Protein AF-A0A316DHC0-F1 (afdb_monomer_lite)

Secondary structure (DSSP, 8-state):
-THHHHHHHHHHHHHHHHHHHHHHHHHHHHTPBP---------EEE-SSEEEETTTEEEEGGGEEEEEEE----TTPBPP---TTS---SB--S--EEEEEEESS-EEEEEE---SHHHHHHHHHHHHHHHHTTTTTTS-HHHHHHHS-GGGTTSHHHHHHHHHHHHTTSS-HHHHHHHT--SSHHHHHHHHHHH--

Structure (mmCIF, N/CA/C/O backbone):
data_AF-A0A316DHC0-F1
#
_entry.id   AF-A0A316DHC0-F1
#
loop_
_atom_site.group_PDB
_atom_site.id
_atom_site.type_symbol
_atom_site.label_atom_id
_atom_site.label_alt_id
_atom_site.label_comp_id
_atom_site.label_asym_id
_atom_site.label_entity_id
_atom_site.label_seq_id
_atom_site.pdbx_PDB_ins_code
_atom_site.Cartn_x
_atom_site.Cartn_y
_atom_site.Cartn_z
_atom_site.occupancy
_atom_site.B_iso_or_equiv
_atom_site.auth_seq_id
_atom_site.auth_comp_id
_atom_site.auth_asym_id
_atom_site.auth_atom_id
_atom_site.pdbx_PDB_model_num
ATOM 1 N N . MET A 1 1 ? 63.069 -6.146 -37.512 1.00 50.84 1 MET A N 1
ATOM 2 C CA . MET A 1 1 ? 61.794 -6.893 -37.599 1.00 50.84 1 MET A CA 1
ATOM 3 C C . MET A 1 1 ? 60.655 -5.880 -37.525 1.00 50.84 1 MET A C 1
ATOM 5 O O . MET A 1 1 ? 60.364 -5.422 -36.430 1.00 50.84 1 MET A O 1
ATOM 9 N N . PRO A 1 2 ? 60.038 -5.508 -38.658 1.00 57.31 2 PRO A N 1
ATOM 10 C CA . PRO A 1 2 ? 59.000 -4.464 -38.748 1.00 57.31 2 PRO A CA 1
ATOM 11 C C . PRO A 1 2 ? 57.638 -4.864 -38.142 1.00 57.31 2 PRO A C 1
ATOM 13 O O . PRO A 1 2 ? 56.670 -4.111 -38.210 1.00 57.31 2 PRO A O 1
ATOM 16 N N . LEU A 1 3 ? 57.546 -6.065 -37.558 1.00 55.09 3 LEU A N 1
ATOM 17 C CA . LEU A 1 3 ? 56.332 -6.572 -36.920 1.00 55.09 3 LEU A CA 1
ATOM 18 C C . LEU A 1 3 ? 55.997 -5.817 -35.624 1.00 55.09 3 LEU A C 1
ATOM 20 O O . LEU A 1 3 ? 54.826 -5.595 -35.355 1.00 55.09 3 LEU A O 1
ATOM 24 N N . PHE A 1 4 ? 56.996 -5.374 -34.854 1.00 55.91 4 PHE A N 1
ATOM 25 C CA . PHE A 1 4 ? 56.771 -4.707 -33.564 1.00 55.91 4 PHE A CA 1
ATOM 26 C C . PHE A 1 4 ? 56.399 -3.223 -33.678 1.00 55.91 4 PHE A C 1
ATOM 28 O O . PHE A 1 4 ? 55.656 -2.735 -32.838 1.00 55.91 4 PHE A O 1
ATOM 35 N N . GLU A 1 5 ? 56.816 -2.533 -34.745 1.00 58.66 5 GLU A N 1
ATOM 36 C CA . GLU A 1 5 ? 56.456 -1.122 -34.986 1.00 58.66 5 GLU A CA 1
ATOM 37 C C . GLU A 1 5 ? 54.981 -0.942 -35.391 1.00 58.66 5 GLU A C 1
ATOM 39 O O . GLU A 1 5 ? 54.416 0.129 -35.205 1.00 58.66 5 GLU A O 1
ATOM 44 N N . ASN A 1 6 ? 54.331 -1.995 -35.902 1.00 61.53 6 ASN A N 1
ATOM 45 C CA . ASN A 1 6 ? 52.925 -1.955 -36.323 1.00 61.53 6 ASN A CA 1
ATOM 46 C C . ASN A 1 6 ? 51.963 -2.638 -35.339 1.00 61.53 6 ASN A C 1
ATOM 48 O O . ASN A 1 6 ? 50.750 -2.503 -35.490 1.00 61.53 6 ASN A O 1
ATOM 52 N N . ILE A 1 7 ? 52.463 -3.364 -34.331 1.00 67.75 7 ILE A N 1
ATOM 53 C CA . ILE A 1 7 ? 51.614 -4.044 -33.338 1.00 67.75 7 ILE A CA 1
ATOM 54 C C . ILE A 1 7 ? 50.819 -3.037 -32.507 1.00 67.75 7 ILE A C 1
ATOM 56 O O . ILE A 1 7 ? 49.641 -3.277 -32.251 1.00 67.75 7 ILE A O 1
ATOM 60 N N . GLU A 1 8 ? 51.409 -1.902 -32.130 1.00 66.50 8 GLU A N 1
ATOM 61 C CA . GLU A 1 8 ? 50.690 -0.836 -31.420 1.00 66.50 8 GLU A CA 1
ATOM 62 C C . GLU A 1 8 ? 49.523 -0.304 -32.253 1.00 66.50 8 GLU A C 1
ATOM 64 O O . GLU A 1 8 ? 48.403 -0.231 -31.766 1.00 66.50 8 GLU A O 1
ATOM 69 N N . VAL A 1 9 ? 49.742 -0.040 -33.542 1.00 67.44 9 VAL A N 1
ATOM 70 C CA . VAL A 1 9 ? 48.691 0.418 -34.462 1.00 67.44 9 VAL A CA 1
ATOM 71 C C . VAL A 1 9 ? 47.592 -0.642 -34.609 1.00 67.44 9 VAL A C 1
ATOM 73 O O . VAL A 1 9 ? 46.409 -0.333 -34.485 1.00 67.44 9 VAL A O 1
ATOM 76 N N . ILE A 1 10 ? 47.970 -1.910 -34.799 1.00 74.56 10 ILE A N 1
ATOM 77 C CA . ILE A 1 10 ? 47.034 -3.036 -34.961 1.00 74.56 10 ILE A CA 1
ATOM 78 C C . ILE A 1 10 ? 46.238 -3.317 -33.678 1.00 74.56 10 ILE A C 1
ATOM 80 O O . ILE A 1 10 ? 45.097 -3.758 -33.771 1.00 74.56 10 ILE A O 1
ATOM 84 N N . THR A 1 11 ? 46.798 -3.069 -32.492 1.00 78.94 11 THR A N 1
ATOM 85 C CA . THR A 1 11 ? 46.131 -3.312 -31.197 1.00 78.94 11 THR A CA 1
ATOM 86 C C . THR A 1 11 ? 45.340 -2.106 -30.695 1.00 78.94 11 THR A C 1
ATOM 88 O O . THR A 1 11 ? 44.320 -2.275 -30.029 1.00 78.94 11 THR A O 1
ATOM 91 N N . TYR A 1 12 ? 45.741 -0.893 -31.071 1.00 84.19 12 TYR A N 1
ATOM 92 C CA . TYR A 1 12 ? 45.072 0.345 -30.686 1.00 84.19 12 TYR A CA 1
ATOM 93 C C . TYR A 1 12 ? 43.673 0.468 -31.302 1.00 84.19 12 TYR A C 1
ATOM 95 O O . TYR A 1 12 ? 42.722 0.809 -30.602 1.00 84.19 12 TYR A O 1
ATOM 103 N N . TYR A 1 13 ? 43.503 0.116 -32.581 1.00 84.56 13 TYR A N 1
ATOM 104 C CA . TYR A 1 13 ? 42.190 0.142 -33.237 1.00 84.56 13 TYR A CA 1
ATOM 105 C C . TYR A 1 13 ? 41.135 -0.777 -32.593 1.00 84.56 13 TYR A C 1
ATOM 107 O O . TYR A 1 13 ? 40.061 -0.274 -32.257 1.00 84.56 13 TYR A O 1
ATOM 115 N N . PRO A 1 14 ? 41.377 -2.087 -32.375 1.00 87.19 14 PRO A N 1
ATOM 116 C CA . PRO A 1 14 ? 40.412 -2.948 -31.697 1.00 87.19 14 PRO A CA 1
ATOM 117 C C . PRO A 1 14 ? 40.213 -2.542 -30.234 1.00 87.19 14 PRO A C 1
ATOM 119 O O . PRO A 1 14 ? 39.106 -2.693 -29.723 1.00 87.19 14 PRO A O 1
ATOM 122 N N . PHE A 1 15 ? 41.231 -1.976 -29.573 1.00 89.38 15 PHE A N 1
ATOM 123 C CA . PHE A 1 15 ? 41.084 -1.430 -28.225 1.00 89.38 15 PHE A CA 1
ATOM 124 C C . PHE A 1 15 ? 40.129 -0.229 -28.192 1.00 89.38 15 PHE A C 1
ATOM 126 O O . PHE A 1 15 ? 39.197 -0.224 -27.390 1.00 89.38 15 PHE A O 1
ATOM 133 N N . ILE A 1 16 ? 40.295 0.753 -29.087 1.00 89.50 16 ILE A N 1
ATOM 134 C CA . ILE A 1 16 ? 39.365 1.887 -29.203 1.00 89.50 16 ILE A CA 1
ATOM 135 C C . ILE A 1 16 ? 37.960 1.392 -29.534 1.00 89.50 16 ILE A C 1
ATOM 137 O O . ILE A 1 16 ? 36.995 1.834 -28.916 1.00 89.50 16 ILE A O 1
ATOM 141 N N . LEU A 1 17 ? 37.834 0.468 -30.488 1.00 90.25 17 LEU A N 1
ATOM 142 C CA . LEU A 1 17 ? 36.540 -0.081 -30.882 1.00 90.25 17 LEU A CA 1
ATOM 143 C C . LEU A 1 17 ? 35.851 -0.762 -29.688 1.00 90.25 17 LEU A C 1
ATOM 145 O O . LEU A 1 17 ? 34.682 -0.499 -29.411 1.00 90.25 17 LEU A O 1
ATOM 149 N N . GLY A 1 18 ? 36.594 -1.580 -28.937 1.00 89.94 18 GLY A N 1
ATOM 150 C CA . GLY A 1 18 ? 36.122 -2.219 -27.711 1.00 89.94 18 GLY A CA 1
ATOM 151 C C . GLY A 1 18 ? 35.733 -1.209 -26.632 1.00 89.94 18 GLY A C 1
ATOM 152 O O . GLY A 1 18 ? 34.700 -1.372 -25.990 1.00 89.94 18 GLY A O 1
ATOM 153 N N . PHE A 1 19 ? 36.498 -0.127 -26.477 1.00 90.19 19 PHE A N 1
ATOM 154 C CA . PHE A 1 19 ? 36.185 0.953 -25.543 1.00 90.19 19 PHE A CA 1
ATOM 155 C C . PHE A 1 19 ? 34.901 1.702 -25.928 1.00 90.19 19 PHE A C 1
ATOM 157 O O . PHE A 1 19 ? 34.077 1.990 -25.063 1.00 90.19 19 PHE A O 1
ATOM 164 N N . ILE A 1 20 ? 34.673 1.956 -27.220 1.00 91.44 20 ILE A N 1
ATOM 165 C CA . ILE A 1 20 ? 33.423 2.554 -27.712 1.00 91.44 20 ILE A CA 1
ATOM 166 C C . ILE A 1 20 ? 32.235 1.634 -27.403 1.00 91.44 20 ILE A C 1
ATOM 168 O O . ILE A 1 20 ? 31.226 2.100 -26.869 1.00 91.44 20 ILE A O 1
ATOM 172 N N . PHE A 1 21 ? 32.340 0.331 -27.682 1.00 89.88 21 PHE A N 1
ATOM 173 C CA . PHE A 1 21 ? 31.282 -0.631 -27.346 1.00 89.88 21 PHE A CA 1
ATOM 174 C C . PHE A 1 21 ? 31.037 -0.730 -25.837 1.00 89.88 21 PHE A C 1
ATOM 176 O O . PHE A 1 21 ? 29.891 -0.778 -25.395 1.00 89.88 21 PHE A O 1
ATOM 183 N N . TYR A 1 22 ? 32.100 -0.682 -25.038 1.00 86.38 22 TYR A N 1
ATOM 184 C CA . TYR A 1 22 ? 32.002 -0.636 -23.586 1.00 86.38 22 TYR A CA 1
ATOM 185 C C . TYR A 1 22 ? 31.236 0.614 -23.127 1.00 86.38 22 TYR A C 1
ATOM 187 O O . TYR A 1 22 ? 30.200 0.494 -22.480 1.00 86.38 22 TYR A O 1
ATOM 195 N N . CYS A 1 23 ? 31.659 1.818 -23.525 1.00 86.56 23 CYS A N 1
ATOM 196 C CA . CYS A 1 23 ? 30.983 3.062 -23.145 1.00 86.56 23 CYS A CA 1
ATOM 197 C C . CYS A 1 23 ? 29.527 3.124 -23.626 1.00 86.56 23 CYS A C 1
ATOM 199 O O . CYS A 1 23 ? 28.648 3.531 -22.868 1.00 86.56 23 CYS A O 1
ATOM 201 N N . THR A 1 24 ? 29.249 2.699 -24.861 1.00 87.00 24 THR A N 1
ATOM 202 C CA . THR A 1 24 ? 27.877 2.673 -25.399 1.00 87.00 24 THR A CA 1
ATOM 203 C C . THR A 1 24 ? 26.984 1.693 -24.646 1.00 87.00 24 THR A C 1
ATOM 205 O O . THR A 1 24 ? 25.830 2.027 -24.392 1.00 87.00 24 THR A O 1
ATOM 208 N N . SER A 1 25 ? 27.510 0.549 -24.195 1.00 84.00 25 SER A N 1
ATOM 209 C CA . SER A 1 25 ? 26.779 -0.378 -23.323 1.00 84.00 25 SER A CA 1
ATOM 210 C C . SER A 1 25 ? 26.385 0.269 -21.993 1.00 84.00 25 SER A C 1
ATOM 212 O O . SER A 1 25 ? 25.256 0.087 -21.545 1.00 84.00 25 SER A O 1
ATOM 214 N N . PHE A 1 26 ? 27.276 1.048 -21.368 1.00 80.44 26 PHE A N 1
ATOM 215 C CA . PHE A 1 26 ? 26.960 1.766 -20.124 1.00 80.44 26 PHE A CA 1
ATOM 216 C C . PHE A 1 26 ? 25.888 2.838 -20.329 1.00 80.44 26 PHE A C 1
ATOM 218 O O . PHE A 1 26 ? 24.975 2.958 -19.515 1.00 80.44 26 PHE A O 1
ATOM 225 N N . VAL A 1 27 ? 25.980 3.603 -21.422 1.00 83.25 27 VAL A N 1
ATOM 226 C CA . VAL A 1 27 ? 24.970 4.614 -21.764 1.00 83.25 27 VAL A CA 1
ATOM 227 C C . VAL A 1 27 ? 23.624 3.950 -22.043 1.00 83.25 27 VAL A C 1
ATOM 229 O O . VAL A 1 27 ? 22.612 4.404 -21.522 1.00 83.25 27 VAL A O 1
ATOM 232 N N . TYR A 1 28 ? 23.606 2.860 -22.812 1.00 83.44 28 TYR A N 1
ATOM 233 C CA . TYR A 1 28 ? 22.385 2.112 -23.103 1.00 83.44 28 TYR A CA 1
ATOM 234 C C . TYR A 1 28 ? 21.734 1.583 -21.824 1.00 83.44 28 TYR A C 1
ATOM 236 O O . TYR A 1 28 ? 20.555 1.830 -21.597 1.00 83.44 28 TYR A O 1
ATOM 244 N N . GLN A 1 29 ? 22.514 0.934 -20.954 1.00 79.19 29 GLN A N 1
ATOM 245 C CA . GLN A 1 29 ? 22.015 0.393 -19.692 1.00 79.19 29 GLN A CA 1
ATOM 246 C C . GLN A 1 29 ? 21.450 1.486 -18.775 1.00 79.19 29 GLN A C 1
ATOM 248 O O . GLN A 1 29 ? 20.467 1.248 -18.085 1.00 79.19 29 GLN A O 1
ATOM 253 N N . TYR A 1 30 ? 22.030 2.692 -18.780 1.00 77.31 30 TYR A N 1
ATOM 254 C CA . TYR A 1 30 ? 21.519 3.812 -17.987 1.00 77.31 30 TYR A CA 1
ATOM 255 C C . TYR A 1 30 ? 20.082 4.202 -18.362 1.00 77.31 30 TYR A C 1
ATOM 257 O O . TYR A 1 30 ? 19.326 4.601 -17.482 1.00 77.31 30 TYR A O 1
ATOM 265 N N . PHE A 1 31 ? 19.704 4.060 -19.635 1.00 80.12 31 PHE A N 1
ATOM 266 C CA . PHE A 1 31 ? 18.353 4.331 -20.132 1.00 80.12 31 PHE A CA 1
ATOM 267 C C . PHE A 1 31 ? 17.472 3.076 -20.225 1.00 80.12 31 PHE A C 1
ATOM 269 O O . PHE A 1 31 ? 16.350 3.171 -20.721 1.00 80.12 31 PHE A O 1
ATOM 276 N N . ASP A 1 32 ? 17.956 1.912 -19.783 1.00 81.88 32 ASP A N 1
ATOM 277 C CA . ASP A 1 32 ? 17.237 0.650 -19.934 1.00 81.88 32 ASP A CA 1
ATOM 278 C C . ASP A 1 32 ? 16.175 0.499 -18.839 1.00 81.88 32 ASP A C 1
ATOM 280 O O . ASP A 1 32 ? 16.449 0.572 -17.634 1.00 81.88 32 ASP A O 1
ATOM 284 N N . TYR A 1 33 ? 14.942 0.287 -19.287 1.00 83.31 33 TYR A N 1
ATOM 285 C CA . TYR A 1 33 ? 13.800 0.003 -18.431 1.00 83.31 33 TYR A CA 1
ATOM 286 C C . TYR A 1 33 ? 13.598 -1.502 -18.328 1.00 83.31 33 TYR A C 1
ATOM 288 O O . TYR A 1 33 ? 13.949 -2.274 -19.222 1.00 83.31 33 TYR A O 1
ATOM 296 N N . GLU A 1 34 ? 13.002 -1.925 -17.223 1.00 80.31 34 GLU A N 1
ATOM 297 C CA . GLU A 1 34 ? 12.567 -3.298 -17.039 1.00 80.31 34 GLU A CA 1
ATOM 298 C C . GLU A 1 34 ? 11.705 -3.771 -18.222 1.00 80.31 34 GLU A C 1
ATOM 300 O O . GLU A 1 34 ? 10.751 -3.111 -18.637 1.00 80.31 34 GLU A O 1
ATOM 305 N N . ARG A 1 35 ? 12.047 -4.933 -18.782 1.00 79.00 35 ARG A N 1
ATOM 306 C CA . ARG A 1 35 ? 11.342 -5.501 -19.932 1.00 79.00 35 ARG A CA 1
ATOM 307 C C . ARG A 1 35 ? 10.201 -6.387 -19.452 1.00 79.00 35 ARG A C 1
ATOM 309 O O . ARG A 1 35 ? 10.392 -7.581 -19.238 1.00 79.00 35 ARG A O 1
ATOM 316 N N . LEU A 1 36 ? 9.024 -5.792 -19.300 1.00 79.00 36 LEU A N 1
ATOM 317 C CA . LEU A 1 36 ? 7.772 -6.505 -19.056 1.00 79.00 36 LEU A CA 1
ATOM 318 C C . LEU A 1 36 ? 6.826 -6.278 -20.233 1.00 79.00 36 LEU A C 1
ATOM 320 O O . LEU A 1 36 ? 6.456 -5.139 -20.525 1.00 79.00 36 LEU A O 1
ATOM 324 N N . GLU A 1 37 ? 6.417 -7.355 -20.897 1.00 77.94 37 GLU A N 1
ATOM 325 C CA . GLU A 1 37 ? 5.316 -7.295 -21.857 1.00 77.94 37 GLU A CA 1
ATOM 326 C C . GLU A 1 37 ? 4.013 -7.070 -21.091 1.00 77.94 37 GLU A C 1
ATOM 328 O O . GLU A 1 37 ? 3.652 -7.846 -20.205 1.00 77.94 37 GLU A O 1
ATOM 333 N N . HIS A 1 38 ? 3.330 -5.973 -21.397 1.00 77.00 38 HIS A N 1
ATOM 334 C CA . HIS A 1 38 ? 2.091 -5.600 -20.737 1.00 77.00 38 HIS A CA 1
ATOM 335 C C . HIS A 1 38 ? 1.182 -4.841 -21.697 1.00 77.00 38 HIS A C 1
ATOM 337 O O . HIS A 1 38 ? 1.638 -4.156 -22.612 1.00 77.00 38 HIS A O 1
ATOM 343 N N . GLU A 1 39 ? -0.116 -4.942 -21.444 1.00 81.81 39 GLU A N 1
ATOM 344 C CA . GLU A 1 39 ? -1.149 -4.199 -22.149 1.00 81.81 39 GLU A CA 1
ATOM 345 C C . GLU A 1 39 ? -2.032 -3.493 -21.120 1.00 81.81 39 GLU A C 1
ATOM 347 O O . GLU A 1 39 ? -2.351 -4.040 -20.059 1.00 81.81 39 GLU A O 1
ATOM 352 N N . LYS A 1 40 ? -2.427 -2.254 -21.418 1.00 83.00 40 LYS A N 1
ATOM 353 C CA . LYS A 1 40 ? -3.356 -1.506 -20.572 1.00 83.00 40 LYS A CA 1
ATOM 354 C C . LYS A 1 40 ? -4.783 -1.958 -20.875 1.00 83.00 40 LYS A C 1
ATOM 356 O O . LYS A 1 40 ? -5.408 -1.461 -21.804 1.00 83.00 40 LYS A O 1
ATOM 361 N N . ILE A 1 41 ? -5.290 -2.876 -20.058 1.00 83.25 41 ILE A N 1
ATOM 362 C CA . ILE A 1 41 ? -6.600 -3.519 -20.262 1.00 83.25 41 ILE A CA 1
ATOM 363 C C . ILE A 1 41 ? -7.725 -2.812 -19.473 1.00 83.25 41 ILE A C 1
ATOM 365 O O . ILE A 1 41 ? -8.893 -3.166 -19.603 1.00 83.25 41 ILE A O 1
ATOM 369 N N . GLY A 1 42 ? -7.420 -1.783 -18.670 1.00 84.00 42 GLY A N 1
ATOM 370 C CA . GLY A 1 42 ? -8.437 -1.193 -17.801 1.00 84.00 42 GLY A CA 1
ATOM 371 C C . GLY A 1 42 ? -8.056 0.071 -17.041 1.00 84.00 42 GLY A C 1
ATOM 372 O O . GLY A 1 42 ? -7.017 0.697 -17.274 1.00 84.00 42 GLY A O 1
ATOM 373 N N . HIS A 1 43 ? -8.939 0.426 -16.108 1.00 86.75 43 HIS A N 1
ATOM 374 C CA . HIS A 1 43 ? -8.807 1.564 -15.205 1.00 86.75 43 HIS A CA 1
ATOM 375 C C . HIS A 1 43 ? -9.264 1.179 -13.799 1.00 86.75 43 HIS A C 1
ATOM 377 O O . HIS A 1 43 ? -10.232 0.438 -13.637 1.00 86.75 43 HIS A O 1
ATOM 383 N N . LEU A 1 44 ? -8.564 1.697 -12.796 1.00 89.31 44 LEU A N 1
ATOM 384 C CA . LEU A 1 44 ? -8.889 1.520 -11.391 1.00 89.31 44 LEU A CA 1
ATOM 385 C C . LEU A 1 44 ? -8.992 2.900 -10.748 1.00 89.31 44 LEU A C 1
ATOM 387 O O . LEU A 1 44 ? -8.023 3.659 -10.773 1.00 89.31 44 LEU A O 1
ATOM 391 N N . GLU A 1 45 ? -10.134 3.187 -10.136 1.00 90.94 45 GLU A N 1
ATOM 392 C CA . GLU A 1 45 ? -10.375 4.435 -9.417 1.00 90.94 45 GLU A CA 1
ATOM 393 C C . GLU A 1 45 ? -10.863 4.136 -7.999 1.00 90.94 45 GLU A C 1
ATOM 395 O O . GLU A 1 45 ? -11.756 3.311 -7.802 1.00 90.94 45 GLU A O 1
ATOM 400 N N . LEU A 1 46 ? -10.290 4.820 -7.007 1.00 91.25 46 LEU A N 1
ATOM 401 C CA . LEU A 1 46 ? -10.824 4.851 -5.648 1.00 91.25 46 LEU A CA 1
ATOM 402 C C . LEU A 1 46 ? -11.444 6.225 -5.414 1.00 91.25 46 LEU A C 1
ATOM 404 O O . LEU A 1 46 ? -10.727 7.225 -5.398 1.00 91.25 46 LEU A O 1
ATOM 408 N N . ASN A 1 47 ? -12.756 6.266 -5.210 1.00 89.00 47 ASN A N 1
ATOM 409 C CA . ASN A 1 47 ? -13.485 7.499 -4.932 1.00 89.00 47 ASN A CA 1
ATOM 410 C C . ASN A 1 47 ? -14.267 7.388 -3.614 1.00 89.00 47 ASN A C 1
ATOM 412 O O . ASN A 1 47 ? -14.105 6.427 -2.862 1.00 89.00 47 ASN A O 1
ATOM 416 N N . ASP A 1 48 ? -15.104 8.376 -3.304 1.00 86.50 48 ASP A N 1
ATOM 417 C CA . ASP A 1 48 ? -15.862 8.403 -2.048 1.00 86.50 48 ASP A CA 1
ATOM 418 C C . ASP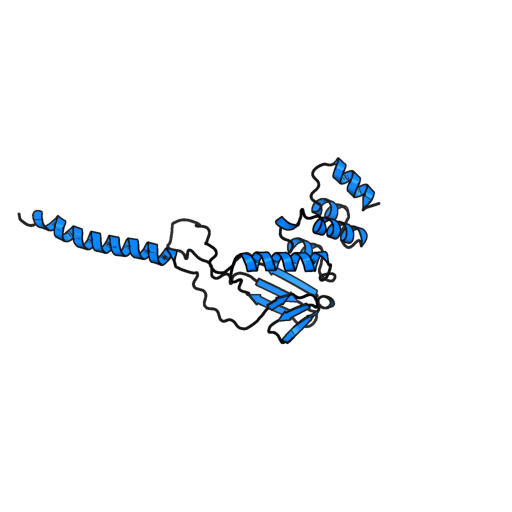 A 1 48 ? -16.997 7.363 -1.984 1.00 86.50 48 ASP A C 1
ATOM 420 O O . ASP A 1 48 ? -17.445 6.998 -0.889 1.00 86.50 48 ASP A O 1
ATOM 424 N N . GLU A 1 49 ? -17.473 6.877 -3.132 1.00 87.06 49 GLU A N 1
ATOM 425 C CA . GLU A 1 49 ? -18.607 5.952 -3.244 1.00 87.06 49 GLU A CA 1
ATOM 426 C C . GLU A 1 49 ? -18.171 4.483 -3.244 1.00 87.06 49 GLU A C 1
ATOM 428 O O . GLU A 1 49 ? -18.852 3.626 -2.670 1.00 87.06 49 GLU A O 1
ATOM 433 N N . GLY A 1 50 ? -17.026 4.180 -3.849 1.00 90.00 50 GLY A N 1
ATOM 434 C CA . GLY A 1 50 ? -16.533 2.821 -3.990 1.00 90.00 50 GLY A CA 1
ATOM 435 C C . GLY A 1 50 ? -15.224 2.725 -4.760 1.00 90.00 50 GLY A C 1
ATOM 436 O O . GLY A 1 50 ? -14.494 3.699 -4.945 1.00 90.00 50 GLY A O 1
ATOM 437 N N . ILE A 1 51 ? -14.943 1.506 -5.208 1.00 92.00 51 ILE A N 1
ATOM 438 C CA . ILE A 1 51 ? -13.832 1.202 -6.103 1.00 92.00 51 ILE A CA 1
ATOM 439 C C . ILE A 1 51 ? -14.417 0.910 -7.480 1.00 92.00 51 ILE A C 1
ATOM 441 O O . ILE A 1 51 ? -15.226 -0.010 -7.613 1.00 92.00 51 ILE A O 1
ATOM 445 N N . ILE A 1 52 ? -14.024 1.697 -8.479 1.00 90.88 52 ILE A N 1
ATOM 446 C CA . ILE A 1 52 ? -14.447 1.523 -9.869 1.00 90.88 52 ILE A CA 1
ATOM 447 C C . ILE A 1 52 ? -13.378 0.720 -10.601 1.00 90.88 52 ILE A C 1
ATOM 449 O O . ILE A 1 52 ? -12.206 1.103 -10.623 1.00 90.88 52 ILE A O 1
ATOM 453 N N . VAL A 1 53 ? -13.798 -0.379 -11.219 1.00 88.75 53 VAL A N 1
ATOM 454 C CA . VAL A 1 53 ? -12.967 -1.221 -12.079 1.00 88.75 53 VAL A CA 1
ATOM 455 C C . VAL A 1 53 ? -13.489 -1.117 -13.513 1.00 88.75 53 VAL A C 1
ATOM 457 O O . VAL A 1 53 ? -14.681 -1.261 -13.770 1.00 88.75 53 VAL A O 1
ATOM 460 N N . ASN A 1 54 ? -12.591 -0.832 -14.457 1.00 85.44 54 ASN A N 1
ATOM 461 C CA . ASN A 1 54 ? -12.868 -0.730 -15.895 1.00 85.44 54 ASN A CA 1
ATOM 462 C C . ASN A 1 54 ? -13.970 0.273 -16.281 1.00 85.44 54 ASN A C 1
ATOM 464 O O . ASN A 1 54 ? -14.625 0.092 -17.297 1.00 85.44 54 ASN A O 1
ATOM 468 N N . HIS A 1 55 ? -14.165 1.335 -15.491 1.00 81.38 55 HIS A N 1
ATOM 469 C CA . HIS A 1 55 ? -15.210 2.358 -15.689 1.00 81.38 55 HIS A CA 1
ATOM 470 C C . HIS A 1 55 ? -16.668 1.853 -15.646 1.00 81.38 55 HIS A C 1
ATOM 472 O O . HIS A 1 55 ? -17.581 2.651 -15.848 1.00 81.38 55 HIS A O 1
ATOM 478 N N . GLU A 1 56 ? -16.900 0.572 -15.355 1.00 81.50 56 GLU A N 1
ATOM 479 C CA . GLU A 1 56 ? -18.231 -0.050 -15.396 1.00 81.50 56 GLU A CA 1
ATOM 480 C C . GLU A 1 56 ? -18.609 -0.676 -14.048 1.00 81.50 56 GLU A C 1
ATOM 482 O O . GLU A 1 56 ? -19.714 -0.463 -13.545 1.00 81.50 56 GLU A O 1
ATOM 487 N N . ASP A 1 57 ? -17.676 -1.396 -13.421 1.00 84.88 57 ASP A N 1
ATOM 488 C CA . ASP A 1 57 ? -17.938 -2.144 -12.197 1.00 84.88 57 ASP A CA 1
ATOM 489 C C . ASP A 1 57 ? -17.623 -1.297 -10.958 1.00 84.88 57 ASP A C 1
ATOM 491 O O . ASP A 1 57 ? -16.470 -1.178 -10.538 1.00 84.88 57 ASP A O 1
ATOM 495 N N . THR A 1 58 ? -18.658 -0.726 -10.337 1.00 89.62 58 THR A N 1
ATOM 496 C CA . THR A 1 58 ? -18.526 0.008 -9.068 1.00 89.62 58 THR A CA 1
ATOM 497 C C . THR A 1 58 ? -18.816 -0.899 -7.878 1.00 89.62 58 THR A C 1
ATOM 499 O O . THR A 1 58 ? -19.965 -1.253 -7.599 1.00 89.62 58 THR A O 1
ATOM 502 N N . ILE A 1 59 ? -17.776 -1.218 -7.111 1.00 89.81 59 ILE A N 1
ATOM 503 C CA . ILE A 1 59 ? -17.893 -1.963 -5.857 1.00 89.81 59 ILE A CA 1
ATOM 504 C C . ILE A 1 59 ? -18.015 -0.966 -4.712 1.00 89.81 59 ILE A C 1
ATOM 506 O O . ILE A 1 59 ? -17.050 -0.289 -4.350 1.00 89.81 59 ILE A O 1
ATOM 510 N N . LYS A 1 60 ? -19.200 -0.894 -4.107 1.00 92.25 60 LYS A N 1
ATOM 511 C CA . LYS A 1 60 ? -19.420 -0.058 -2.922 1.00 92.25 60 LYS A CA 1
ATOM 512 C C . LYS A 1 60 ? -18.607 -0.574 -1.741 1.00 92.25 60 LYS A C 1
ATOM 514 O O . LYS A 1 60 ? -18.509 -1.785 -1.531 1.00 92.25 60 LYS A O 1
ATOM 519 N N . TYR A 1 61 ? -18.090 0.331 -0.915 1.00 92.31 61 TYR A N 1
ATOM 520 C CA . TYR A 1 61 ? -17.285 -0.055 0.246 1.00 92.31 61 TYR A CA 1
ATOM 521 C C . TYR A 1 61 ? -18.047 -0.944 1.240 1.00 92.31 61 TYR A C 1
ATOM 523 O O . TYR A 1 61 ? -17.461 -1.827 1.863 1.00 92.31 61 TYR A O 1
ATOM 531 N N . GLU A 1 62 ? -19.370 -0.785 1.347 1.00 90.25 62 GLU A N 1
ATOM 532 C CA . GLU A 1 62 ? -20.218 -1.628 2.195 1.00 90.25 62 GLU A CA 1
ATOM 533 C C . GLU A 1 62 ? -20.325 -3.077 1.703 1.00 90.25 62 GLU A C 1
ATOM 535 O O . GLU A 1 62 ? -20.770 -3.944 2.451 1.00 90.25 62 GLU A O 1
ATOM 540 N N . GLN A 1 63 ? -19.940 -3.355 0.459 1.00 90.94 63 GLN A N 1
ATOM 541 C CA . GLN A 1 63 ? -19.970 -4.694 -0.128 1.00 90.94 63 GLN A CA 1
ATOM 542 C C . GLN A 1 63 ? -18.595 -5.372 -0.107 1.00 90.94 63 GLN A C 1
ATOM 544 O O . GLN A 1 63 ? -18.493 -6.550 -0.445 1.00 90.94 63 GLN A O 1
ATOM 549 N N . LEU A 1 64 ? -17.543 -4.659 0.309 1.00 91.25 64 LEU A N 1
ATOM 550 C CA . LEU A 1 64 ? -16.202 -5.221 0.414 1.00 91.25 64 LEU A CA 1
ATOM 551 C C . LEU A 1 64 ? -16.127 -6.248 1.545 1.00 91.25 64 LEU A C 1
ATOM 553 O O . LEU A 1 64 ? -16.376 -5.934 2.710 1.00 91.25 64 LEU A O 1
ATOM 557 N N . ALA A 1 65 ? -15.730 -7.463 1.181 1.00 90.94 65 ALA A N 1
ATOM 558 C CA . ALA A 1 65 ? -15.405 -8.540 2.104 1.00 90.94 65 ALA A CA 1
ATOM 559 C C . ALA A 1 65 ? -13.905 -8.556 2.436 1.00 90.94 65 ALA A C 1
ATOM 561 O O . ALA A 1 65 ? -13.521 -8.822 3.575 1.00 90.94 65 ALA A O 1
ATOM 562 N N . ASP A 1 66 ? -13.047 -8.260 1.454 1.00 91.88 66 ASP A N 1
ATOM 563 C CA . ASP A 1 66 ? -11.599 -8.209 1.648 1.00 91.88 66 ASP A CA 1
ATOM 564 C C . ASP A 1 66 ? -10.907 -7.253 0.673 1.00 91.88 66 ASP A C 1
ATOM 566 O O . ASP A 1 66 ? -11.360 -7.067 -0.459 1.00 91.88 66 ASP A O 1
ATOM 570 N N . ILE A 1 67 ? -9.778 -6.691 1.107 1.00 93.06 67 ILE A N 1
ATOM 571 C CA . ILE A 1 67 ? -8.889 -5.897 0.261 1.00 93.06 67 ILE A CA 1
ATOM 572 C C . ILE A 1 67 ? -7.428 -6.132 0.657 1.00 93.06 67 ILE A C 1
ATOM 574 O O . ILE A 1 67 ? -7.086 -6.144 1.841 1.00 93.06 67 ILE A O 1
ATOM 578 N N . ASP A 1 68 ? -6.571 -6.314 -0.342 1.00 93.00 68 ASP A N 1
ATOM 579 C CA . ASP A 1 68 ? -5.119 -6.392 -0.192 1.00 93.00 68 ASP A CA 1
ATOM 580 C C . ASP A 1 68 ? -4.470 -5.512 -1.261 1.00 93.00 68 ASP A C 1
ATOM 582 O O . ASP A 1 68 ? -4.818 -5.602 -2.439 1.00 93.00 68 ASP A O 1
ATOM 586 N N . ILE A 1 69 ? -3.571 -4.626 -0.844 1.00 93.75 69 ILE A N 1
ATOM 587 C CA . ILE A 1 69 ? -2.915 -3.653 -1.718 1.00 93.75 69 ILE A CA 1
ATOM 588 C C . ILE A 1 69 ? -1.420 -3.733 -1.461 1.00 93.75 69 ILE A C 1
ATOM 590 O O . ILE A 1 69 ? -0.953 -3.533 -0.340 1.00 93.75 69 ILE A O 1
ATOM 594 N N . GLN A 1 70 ? -0.670 -3.966 -2.529 1.00 91.75 70 GLN A N 1
ATOM 595 C CA . GLN A 1 70 ? 0.782 -3.938 -2.543 1.00 91.75 70 GLN A CA 1
ATOM 596 C C . GLN A 1 70 ? 1.197 -2.869 -3.545 1.00 91.75 70 GLN A C 1
ATOM 598 O O . GLN A 1 70 ? 1.234 -3.118 -4.745 1.00 91.75 70 GLN A O 1
ATOM 603 N N . ALA A 1 71 ? 1.459 -1.663 -3.046 1.00 91.12 71 ALA A N 1
ATOM 604 C CA . ALA A 1 71 ? 1.977 -0.556 -3.837 1.00 91.12 71 ALA A CA 1
ATOM 605 C C . ALA A 1 71 ? 3.384 -0.204 -3.349 1.00 91.12 71 ALA A C 1
ATOM 607 O O . ALA A 1 71 ? 3.668 -0.218 -2.157 1.00 91.12 71 ALA A O 1
ATOM 608 N N . GLY A 1 72 ? 4.294 0.118 -4.249 1.00 88.06 72 GLY A N 1
ATOM 609 C CA . GLY A 1 72 ? 5.655 0.492 -3.856 1.00 88.06 72 GLY A CA 1
ATOM 610 C C . GLY A 1 72 ? 6.554 0.883 -5.012 1.00 88.06 72 GLY A C 1
ATOM 611 O O . GLY A 1 72 ? 7.693 1.287 -4.782 1.00 88.06 72 GLY A O 1
ATOM 612 N N . THR A 1 73 ? 6.048 0.772 -6.241 1.00 90.44 73 THR A N 1
ATOM 613 C CA . THR A 1 73 ? 6.806 1.077 -7.445 1.00 90.44 73 THR A CA 1
ATOM 614 C C . THR A 1 73 ? 6.053 2.023 -8.352 1.00 90.44 73 THR A C 1
ATOM 616 O O . THR A 1 73 ? 4.825 2.054 -8.361 1.00 90.44 73 THR A O 1
ATOM 619 N N . TYR A 1 74 ? 6.799 2.796 -9.125 1.00 92.19 74 TYR A N 1
ATOM 620 C CA . TYR A 1 74 ? 6.265 3.672 -10.156 1.00 92.19 74 TYR A CA 1
ATOM 621 C C . TYR A 1 74 ? 7.207 3.684 -11.358 1.00 92.19 74 TYR A C 1
ATOM 623 O O . TYR A 1 74 ? 8.375 3.292 -11.268 1.00 92.19 74 TYR A O 1
ATOM 631 N N . HIS A 1 75 ? 6.685 4.116 -12.495 1.00 89.88 75 HIS A N 1
ATOM 632 C CA . HIS A 1 75 ? 7.414 4.187 -13.744 1.00 89.88 75 HIS A CA 1
ATOM 633 C C . HIS A 1 75 ? 8.603 5.154 -13.635 1.00 89.88 75 HIS A C 1
ATOM 635 O O . HIS A 1 75 ? 8.475 6.290 -13.179 1.00 89.88 75 HIS A O 1
ATOM 641 N N . GLY A 1 76 ? 9.790 4.698 -14.039 1.00 86.31 76 GLY A N 1
ATOM 642 C CA . GLY A 1 76 ? 11.030 5.477 -13.977 1.00 86.31 76 GLY A CA 1
ATOM 643 C C . GLY A 1 76 ? 11.742 5.445 -12.622 1.00 86.31 76 GLY A C 1
ATOM 644 O O . GLY A 1 76 ? 12.842 5.995 -12.508 1.00 86.31 76 GLY A O 1
ATOM 645 N N . GLN A 1 77 ? 11.185 4.764 -11.612 1.00 87.75 77 GLN A N 1
ATOM 646 C CA . GLN A 1 77 ? 11.861 4.561 -10.331 1.00 87.75 77 GLN A CA 1
ATOM 647 C C . GLN A 1 77 ? 13.188 3.826 -10.545 1.00 87.75 77 GLN A C 1
ATOM 649 O O . GLN A 1 77 ? 13.241 2.797 -11.221 1.00 87.75 77 GLN A O 1
ATOM 654 N N . LYS A 1 78 ? 14.267 4.340 -9.948 1.00 84.62 78 LYS A N 1
ATOM 655 C CA . LYS A 1 78 ? 15.584 3.704 -10.039 1.00 84.62 78 LYS A CA 1
ATOM 656 C C . LYS A 1 78 ? 15.581 2.371 -9.297 1.00 84.62 78 LYS A C 1
ATOM 658 O O . LYS A 1 78 ? 15.150 2.302 -8.144 1.00 84.62 78 LYS A O 1
ATOM 663 N N . THR A 1 79 ? 16.087 1.320 -9.929 1.00 77.12 79 THR A N 1
ATOM 664 C CA . THR A 1 79 ? 16.327 0.049 -9.249 1.00 77.12 79 THR A CA 1
ATOM 665 C C . THR A 1 79 ? 17.473 0.233 -8.246 1.00 77.12 79 THR A C 1
ATOM 667 O O . THR A 1 79 ? 18.507 0.821 -8.580 1.00 77.12 79 THR A O 1
ATOM 670 N N . PRO A 1 80 ? 17.321 -0.211 -6.984 1.00 66.50 80 PRO A N 1
ATOM 671 C CA . PRO A 1 80 ? 18.456 -0.252 -6.076 1.00 66.50 80 PRO A CA 1
ATOM 672 C C . PRO A 1 80 ? 19.497 -1.197 -6.678 1.00 66.50 80 PRO A C 1
ATOM 674 O O . PRO A 1 80 ? 19.166 -2.323 -7.048 1.00 66.50 80 PRO A O 1
ATOM 677 N N . ALA A 1 81 ? 20.739 -0.729 -6.803 1.00 58.50 81 ALA A N 1
ATOM 678 C CA . ALA A 1 81 ? 21.838 -1.489 -7.385 1.00 58.50 81 ALA A CA 1
ATOM 679 C C . ALA A 1 81 ? 22.180 -2.695 -6.494 1.00 58.50 81 A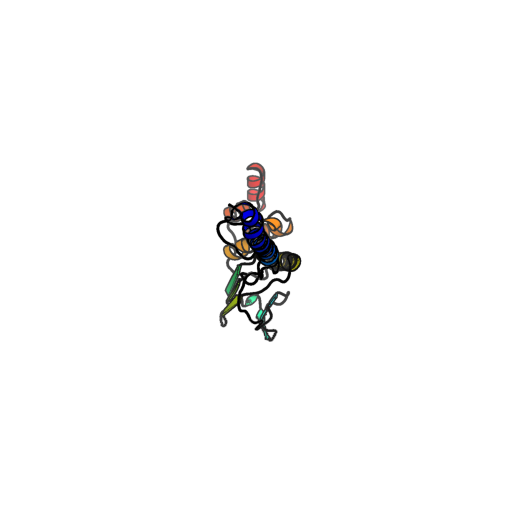LA A C 1
ATOM 681 O O . ALA A 1 81 ? 23.062 -2.632 -5.637 1.00 58.50 81 ALA A O 1
ATOM 682 N N . MET A 1 82 ? 21.449 -3.797 -6.650 1.00 50.88 82 MET A N 1
ATOM 683 C CA . MET A 1 82 ? 21.691 -5.021 -5.902 1.00 50.88 82 MET A CA 1
ATOM 684 C C . MET A 1 82 ? 22.733 -5.848 -6.661 1.00 50.88 82 MET A C 1
ATOM 686 O O . MET A 1 82 ? 22.406 -6.668 -7.506 1.00 50.88 82 MET A O 1
ATOM 690 N N . PHE A 1 83 ? 24.000 -5.595 -6.327 1.00 46.88 83 PHE A N 1
ATOM 691 C CA . PHE A 1 83 ? 25.217 -6.259 -6.813 1.00 46.88 83 PHE A CA 1
ATOM 692 C C . PHE A 1 83 ? 25.618 -5.991 -8.284 1.00 46.88 83 PHE A C 1
ATOM 694 O O . PHE A 1 83 ? 24.827 -6.160 -9.205 1.00 46.88 83 PHE A O 1
ATOM 701 N N . PRO A 1 84 ? 26.897 -5.656 -8.547 1.00 50.94 84 PRO A N 1
ATOM 702 C CA . PRO A 1 84 ? 27.394 -5.256 -9.869 1.00 50.94 84 PRO A CA 1
ATOM 703 C C . PRO A 1 84 ? 27.626 -6.437 -10.831 1.00 50.94 84 PRO A C 1
ATOM 705 O O . PRO A 1 84 ? 28.382 -6.308 -11.788 1.00 50.94 84 PRO A O 1
ATOM 708 N N . GLN A 1 85 ? 27.056 -7.616 -10.570 1.00 52.88 85 GLN A N 1
ATOM 709 C CA . GLN A 1 85 ? 27.473 -8.838 -11.268 1.00 52.88 85 GLN A CA 1
ATOM 710 C C . GLN A 1 85 ? 26.836 -9.025 -12.652 1.00 52.88 85 GLN A C 1
ATOM 712 O O . GLN A 1 85 ? 27.310 -9.862 -13.415 1.00 52.88 85 GLN A O 1
ATOM 717 N N . SER A 1 86 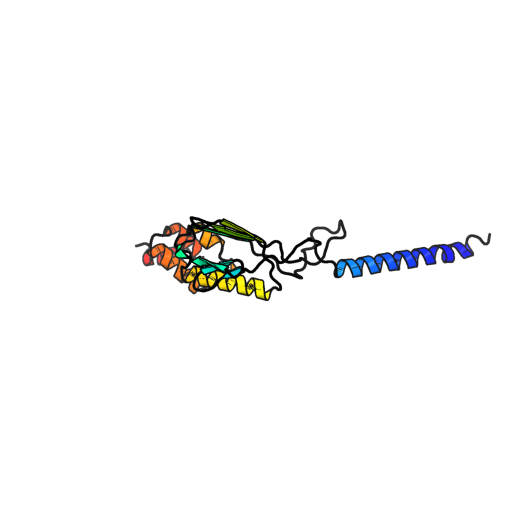? 25.809 -8.248 -13.014 1.00 58.50 86 SER A N 1
ATOM 718 C CA . SER A 1 86 ? 25.238 -8.300 -14.364 1.00 58.50 86 SER A CA 1
ATOM 719 C C . SER A 1 86 ? 24.599 -6.973 -14.784 1.00 58.50 86 SER A C 1
ATOM 721 O O . SER A 1 86 ? 24.089 -6.245 -13.925 1.00 58.50 86 SER A O 1
ATOM 723 N N . PRO A 1 87 ? 24.623 -6.643 -16.089 1.00 63.44 87 PRO A N 1
ATOM 724 C CA . PRO A 1 87 ? 23.852 -5.532 -16.614 1.00 63.44 87 PRO A CA 1
ATOM 725 C C . PRO A 1 87 ? 22.368 -5.808 -16.358 1.00 63.44 87 PRO A C 1
ATOM 727 O O . PRO A 1 87 ? 21.783 -6.721 -16.933 1.00 63.44 87 PRO A O 1
ATOM 730 N N . SER A 1 88 ? 21.789 -5.048 -15.436 1.00 68.31 88 SER A N 1
ATOM 731 C CA . SER A 1 88 ? 20.371 -5.083 -15.094 1.00 68.31 88 SER A CA 1
ATOM 732 C C . SER A 1 88 ? 19.734 -3.733 -15.427 1.00 68.31 88 SER A C 1
ATOM 734 O O . SER A 1 88 ? 20.441 -2.714 -15.399 1.00 68.31 88 SER A O 1
ATOM 736 N N . PRO A 1 89 ? 18.429 -3.711 -15.748 1.00 71.69 89 PRO A N 1
ATOM 737 C CA . PRO A 1 89 ? 17.710 -2.471 -15.999 1.00 71.69 89 PRO A CA 1
ATOM 738 C C . PRO A 1 89 ? 17.828 -1.519 -14.809 1.00 71.69 89 PRO A C 1
ATOM 740 O O . PRO A 1 89 ? 17.667 -1.920 -13.650 1.00 71.69 89 PRO A O 1
ATOM 743 N N . THR A 1 90 ? 18.108 -0.250 -15.090 1.00 80.38 90 THR A N 1
ATOM 744 C CA . THR A 1 90 ? 18.285 0.795 -14.070 1.00 80.38 90 THR A CA 1
ATOM 745 C C . THR A 1 90 ? 16.962 1.428 -13.658 1.00 80.38 90 THR A C 1
ATOM 747 O O . THR A 1 90 ? 16.893 2.054 -12.597 1.00 80.38 90 THR A O 1
ATOM 750 N N . HIS A 1 91 ? 15.910 1.254 -14.463 1.00 84.19 91 HIS A N 1
ATOM 751 C CA . HIS A 1 91 ? 14.592 1.839 -14.239 1.00 84.19 91 HIS A CA 1
ATOM 752 C C . HIS A 1 91 ? 13.483 0.784 -14.199 1.00 84.19 91 HIS A C 1
ATOM 754 O O . HIS A 1 91 ? 13.451 -0.150 -14.999 1.00 84.19 91 HIS A O 1
ATOM 760 N N . ARG A 1 92 ? 12.538 0.956 -13.271 1.00 84.94 92 ARG A N 1
ATOM 761 C CA . ARG A 1 92 ? 11.330 0.130 -13.146 1.00 84.94 92 ARG A CA 1
ATOM 762 C C . ARG A 1 92 ? 10.220 0.638 -14.058 1.00 84.94 92 ARG A C 1
ATOM 764 O O . ARG A 1 92 ? 10.086 1.842 -14.279 1.00 84.94 92 ARG A O 1
ATOM 771 N N . THR A 1 93 ? 9.375 -0.280 -14.514 1.00 84.56 93 THR A N 1
ATOM 772 C CA . THR A 1 93 ? 8.136 0.051 -15.245 1.00 84.56 93 THR A CA 1
ATOM 773 C C . THR A 1 93 ? 7.002 0.492 -14.320 1.00 84.56 93 THR A C 1
ATOM 775 O O . THR A 1 93 ? 6.083 1.171 -14.763 1.00 84.56 93 THR A O 1
ATOM 778 N N . GLY A 1 94 ? 7.064 0.139 -13.030 1.00 84.38 94 GLY A N 1
ATOM 779 C CA . GLY A 1 94 ? 6.022 0.471 -12.054 1.00 84.38 94 GLY A CA 1
ATOM 780 C C . GLY A 1 94 ? 4.797 -0.446 -12.101 1.00 84.38 94 GLY A C 1
ATOM 781 O O . GLY A 1 94 ? 3.754 -0.072 -11.575 1.00 84.38 94 GLY A O 1
ATOM 782 N N . LEU A 1 95 ? 4.902 -1.621 -12.732 1.00 85.94 95 LEU A N 1
ATOM 783 C CA . LEU A 1 95 ? 3.812 -2.599 -12.891 1.00 85.94 95 LEU A CA 1
ATOM 784 C C . LEU A 1 95 ? 3.802 -3.697 -11.819 1.00 85.94 95 LEU A C 1
ATOM 786 O O . LEU A 1 95 ? 2.954 -4.587 -11.845 1.00 85.94 95 LEU A O 1
ATOM 790 N N . GLU A 1 96 ? 4.733 -3.647 -10.866 1.00 86.38 96 GLU A N 1
ATOM 791 C CA . GLU A 1 96 ? 4.803 -4.611 -9.764 1.00 86.38 96 GLU A CA 1
ATOM 792 C C . GLU A 1 96 ? 3.707 -4.386 -8.707 1.00 86.38 96 GLU A C 1
ATOM 794 O O . GLU A 1 96 ? 3.564 -5.202 -7.795 1.00 86.38 96 GLU A O 1
ATOM 799 N N . ASN A 1 97 ? 2.934 -3.296 -8.805 1.00 92.06 97 ASN A N 1
ATOM 800 C CA . ASN A 1 97 ? 1.876 -3.014 -7.843 1.00 92.06 97 ASN A CA 1
ATOM 801 C C . ASN A 1 97 ? 0.662 -3.916 -8.083 1.00 92.06 97 ASN A C 1
ATOM 803 O O . ASN A 1 97 ? 0.240 -4.127 -9.221 1.00 92.06 97 ASN A O 1
ATOM 807 N N . LYS A 1 98 ? 0.074 -4.413 -6.994 1.00 93.94 98 LYS A N 1
ATOM 808 C CA . LYS A 1 98 ? -1.041 -5.363 -7.014 1.00 93.94 98 LYS A CA 1
ATOM 809 C C . LYS A 1 98 ? -2.170 -4.895 -6.124 1.00 93.94 98 LYS A C 1
ATOM 811 O O . LYS A 1 98 ? -1.939 -4.418 -5.013 1.00 93.94 98 LYS A O 1
ATOM 816 N N . ILE A 1 99 ? -3.392 -5.082 -6.594 1.00 93.38 99 ILE A N 1
ATOM 817 C CA . ILE A 1 99 ? -4.596 -4.899 -5.800 1.00 93.38 99 ILE A CA 1
ATOM 818 C C . ILE A 1 99 ? -5.487 -6.125 -5.940 1.00 93.38 99 ILE A C 1
ATOM 820 O O . ILE A 1 99 ? -5.802 -6.584 -7.038 1.00 93.38 99 ILE A O 1
ATOM 824 N N . ARG A 1 100 ? -5.914 -6.653 -4.799 1.00 94.12 100 ARG A N 1
ATOM 825 C CA . ARG A 1 100 ? -6.902 -7.717 -4.722 1.00 94.12 100 ARG A CA 1
ATOM 826 C C . ARG A 1 100 ? -8.115 -7.198 -3.980 1.00 94.12 100 ARG A C 1
ATOM 828 O O . ARG A 1 100 ? -8.013 -6.798 -2.824 1.00 94.12 100 ARG A O 1
ATOM 835 N N . ILE A 1 101 ? -9.262 -7.250 -4.640 1.00 92.81 101 ILE A N 1
ATOM 836 C CA . ILE A 1 101 ? -10.540 -6.790 -4.100 1.00 92.81 101 ILE A CA 1
ATOM 837 C C . ILE A 1 101 ? -11.483 -7.978 -4.101 1.00 92.81 101 ILE A C 1
ATOM 839 O O . ILE A 1 101 ? -11.631 -8.651 -5.118 1.00 92.81 101 ILE A O 1
ATOM 843 N N . SER A 1 102 ? -12.110 -8.258 -2.964 1.00 91.50 102 SER A N 1
ATOM 844 C CA . SER A 1 102 ? -13.123 -9.307 -2.861 1.00 91.50 102 SER A CA 1
ATOM 845 C C . SER A 1 102 ? -14.411 -8.727 -2.299 1.00 91.50 102 SER A C 1
ATOM 847 O O . SER A 1 102 ? -14.428 -8.140 -1.219 1.00 91.50 102 SER A O 1
ATOM 849 N N . SER A 1 103 ? -15.491 -8.918 -3.042 1.00 89.62 103 SER A N 1
ATOM 850 C CA . SER A 1 103 ? -16.875 -8.766 -2.607 1.00 89.62 103 SER A CA 1
ATOM 851 C C . SER A 1 103 ? -17.481 -10.159 -2.396 1.00 89.62 103 SER A C 1
ATOM 853 O O . SER A 1 103 ? -16.870 -11.176 -2.727 1.00 89.62 103 SER A O 1
ATOM 855 N N . ASN A 1 104 ? -18.700 -10.223 -1.868 1.00 84.81 104 ASN A N 1
ATOM 856 C CA . ASN A 1 104 ? -19.427 -11.485 -1.698 1.00 84.81 104 ASN A CA 1
ATOM 857 C C . ASN A 1 104 ? -19.690 -12.209 -3.031 1.00 84.81 104 ASN A C 1
ATOM 859 O O . ASN A 1 104 ? -19.884 -13.421 -3.041 1.00 84.81 104 ASN A O 1
ATOM 863 N N . THR A 1 105 ? -19.723 -11.472 -4.143 1.00 85.56 105 THR A N 1
ATOM 864 C CA . THR A 1 105 ? -20.091 -11.990 -5.469 1.00 85.56 105 THR A CA 1
ATOM 865 C C . THR A 1 105 ? -18.943 -11.996 -6.472 1.00 85.56 105 THR A C 1
ATOM 867 O O . THR A 1 105 ? -18.957 -12.805 -7.394 1.00 85.56 105 THR A O 1
ATOM 870 N N . ILE A 1 106 ? -17.962 -11.102 -6.322 1.00 88.12 106 ILE A N 1
ATOM 871 C CA . ILE A 1 106 ? -16.921 -10.861 -7.327 1.00 88.12 106 ILE A CA 1
ATOM 872 C C . ILE A 1 106 ? -15.564 -10.728 -6.644 1.00 88.12 106 ILE A C 1
ATOM 874 O O . ILE A 1 106 ? -15.452 -10.156 -5.558 1.00 88.12 106 ILE A O 1
ATOM 878 N N . ARG A 1 107 ? -14.521 -11.232 -7.304 1.00 91.75 107 ARG A N 1
ATOM 879 C CA . ARG A 1 107 ? -13.130 -11.063 -6.894 1.00 91.75 107 ARG A CA 1
ATOM 880 C C . ARG A 1 107 ? -12.299 -10.554 -8.066 1.00 91.75 107 ARG A C 1
ATOM 882 O O . ARG A 1 107 ? -12.282 -11.185 -9.117 1.00 91.75 107 ARG A O 1
ATOM 889 N N . TYR A 1 108 ? -11.567 -9.473 -7.834 1.00 90.44 108 TYR A N 1
ATOM 890 C CA . TYR A 1 108 ? -10.576 -8.926 -8.754 1.00 90.44 108 TYR A CA 1
ATOM 891 C C . TYR A 1 108 ? -9.172 -9.154 -8.194 1.00 90.44 108 TYR A C 1
ATOM 893 O O . TYR A 1 108 ? -8.938 -9.000 -6.993 1.00 90.44 108 TYR A O 1
ATOM 901 N N . ASP A 1 109 ? -8.244 -9.530 -9.067 1.00 92.75 109 ASP A N 1
ATOM 902 C CA . ASP A 1 109 ? -6.811 -9.626 -8.790 1.00 92.75 109 ASP A CA 1
ATOM 903 C C . ASP A 1 109 ? -6.106 -8.941 -9.961 1.00 92.75 109 ASP A C 1
ATOM 905 O O . ASP A 1 109 ? -6.115 -9.453 -11.081 1.00 92.75 109 ASP A O 1
ATOM 909 N N . LEU A 1 110 ? -5.647 -7.712 -9.730 1.00 91.25 110 LEU A N 1
ATOM 910 C CA . LEU A 1 110 ? -5.208 -6.799 -10.778 1.00 91.25 110 LEU A CA 1
ATOM 911 C C . LEU A 1 110 ? -3.812 -6.277 -10.460 1.00 91.25 110 LEU A C 1
ATOM 913 O O . LEU A 1 110 ? -3.521 -5.887 -9.326 1.00 91.25 110 LEU A O 1
ATOM 917 N N . ASN A 1 111 ? -2.982 -6.196 -11.493 1.00 91.88 111 ASN A N 1
ATOM 918 C CA . ASN A 1 111 ? -1.768 -5.395 -11.450 1.00 91.88 111 ASN A CA 1
ATOM 919 C C . ASN A 1 111 ? -2.104 -3.981 -11.929 1.00 91.88 111 ASN A C 1
ATOM 921 O O . ASN A 1 111 ? -2.915 -3.815 -12.843 1.00 91.88 111 ASN A O 1
ATOM 925 N N . PHE A 1 112 ? -1.482 -2.965 -11.337 1.00 91.25 112 PHE A N 1
ATOM 926 C CA . PHE A 1 112 ? -1.685 -1.581 -11.757 1.00 91.25 112 PHE A CA 1
ATOM 927 C C . PHE A 1 112 ? -0.370 -0.808 -11.839 1.00 91.25 112 PHE A C 1
ATOM 929 O O . PHE A 1 112 ? 0.564 -1.023 -11.066 1.00 91.25 112 PHE A O 1
ATOM 936 N N . GLY A 1 113 ? -0.311 0.098 -12.812 1.00 90.81 113 GLY A N 1
ATOM 937 C CA . GLY A 1 113 ? 0.816 0.997 -13.024 1.00 90.81 113 GLY A CA 1
ATOM 938 C C . GLY A 1 113 ? 0.627 2.321 -12.294 1.00 90.81 113 GLY A C 1
ATOM 939 O O . GLY A 1 113 ? -0.484 2.849 -12.227 1.00 90.81 113 GLY A O 1
ATOM 940 N N . LEU A 1 114 ? 1.721 2.875 -11.779 1.00 91.38 114 LEU A N 1
ATOM 941 C CA . LEU A 1 114 ? 1.787 4.259 -11.312 1.00 91.38 114 LEU A CA 1
ATOM 942 C C . LEU A 1 114 ? 2.812 5.003 -12.166 1.00 91.38 114 LEU A C 1
ATOM 944 O O . LEU A 1 114 ? 3.951 4.567 -12.275 1.00 91.38 114 LEU A O 1
ATOM 948 N N . GLU A 1 115 ? 2.417 6.122 -12.768 1.00 90.31 115 GLU A N 1
ATOM 949 C CA . GLU A 1 115 ? 3.231 6.832 -13.774 1.00 90.31 115 GLU A CA 1
ATOM 950 C C . GLU A 1 115 ? 4.435 7.580 -13.184 1.00 90.31 115 GLU A C 1
ATOM 952 O O . GLU A 1 115 ? 5.398 7.880 -13.884 1.00 90.31 115 GLU A O 1
ATOM 957 N N . ASN A 1 116 ? 4.368 7.951 -11.905 1.00 90.75 116 ASN A N 1
ATOM 958 C CA . ASN A 1 116 ? 5.394 8.742 -11.234 1.00 90.75 116 ASN A CA 1
ATOM 959 C C . ASN A 1 116 ? 5.269 8.632 -9.704 1.00 90.75 116 ASN A C 1
ATOM 961 O O . ASN A 1 116 ? 4.303 8.078 -9.175 1.00 90.75 116 ASN A O 1
ATOM 965 N N . GLU A 1 117 ? 6.245 9.198 -8.996 1.00 92.12 117 GLU A N 1
ATOM 966 C CA . GLU A 1 117 ? 6.291 9.239 -7.528 1.00 92.12 117 GLU A CA 1
ATOM 967 C C . GLU A 1 117 ? 5.077 9.960 -6.927 1.00 92.12 117 GLU A C 1
ATOM 969 O O . GLU A 1 117 ? 4.478 9.482 -5.967 1.00 92.12 117 GLU A O 1
ATOM 974 N N . TYR A 1 118 ? 4.634 11.054 -7.555 1.00 93.06 118 TYR A N 1
ATOM 975 C CA . TYR A 1 118 ? 3.457 11.798 -7.108 1.00 93.06 118 TYR A CA 1
ATOM 976 C C . TYR A 1 118 ? 2.176 10.946 -7.147 1.00 93.06 118 TYR A C 1
ATOM 978 O O . TYR A 1 118 ? 1.332 11.063 -6.260 1.00 93.06 118 TYR A O 1
ATOM 986 N N . HIS A 1 119 ? 2.023 10.050 -8.128 1.00 92.31 119 HIS A N 1
ATOM 987 C CA . HIS A 1 119 ? 0.893 9.120 -8.185 1.00 92.31 119 HIS A CA 1
ATOM 988 C C . HIS A 1 119 ? 0.939 8.115 -7.031 1.00 92.31 119 HIS A C 1
ATOM 990 O O . HIS A 1 119 ? -0.111 7.801 -6.475 1.00 92.31 119 HIS A O 1
ATOM 996 N N . LEU A 1 120 ? 2.127 7.644 -6.636 1.00 92.56 120 LEU A N 1
ATOM 997 C CA . LEU A 1 120 ? 2.289 6.763 -5.476 1.00 92.56 120 LEU A CA 1
ATOM 998 C C . LEU A 1 120 ? 1.906 7.480 -4.174 1.00 92.56 120 LEU A C 1
ATOM 1000 O O . LEU A 1 120 ? 1.122 6.949 -3.385 1.00 92.56 120 LEU A O 1
ATOM 1004 N N . ASP A 1 121 ? 2.394 8.703 -3.979 1.00 92.88 121 ASP A N 1
ATOM 1005 C CA . ASP A 1 121 ? 2.062 9.511 -2.803 1.00 92.88 121 ASP A CA 1
ATOM 1006 C C . ASP A 1 121 ? 0.568 9.849 -2.741 1.00 92.88 121 ASP A C 1
ATOM 1008 O O . ASP A 1 121 ? -0.070 9.714 -1.693 1.00 92.88 121 ASP A O 1
ATOM 1012 N N . SER A 1 122 ? -0.013 10.245 -3.876 1.00 93.56 122 SER A N 1
ATOM 1013 C CA . SER A 1 122 ? -1.439 10.554 -4.004 1.00 93.56 122 SER A CA 1
ATOM 1014 C C . SER A 1 122 ? -2.316 9.325 -3.748 1.00 93.56 122 SER A C 1
ATOM 1016 O O . SER A 1 122 ? -3.321 9.414 -3.034 1.00 93.56 122 SER A O 1
ATOM 1018 N N . PHE A 1 123 ? -1.908 8.158 -4.254 1.00 93.44 123 PHE A N 1
ATOM 1019 C CA . PHE A 1 123 ? -2.576 6.885 -3.997 1.00 93.44 123 PHE A CA 1
ATOM 1020 C C . PHE A 1 123 ? -2.593 6.567 -2.499 1.00 93.44 123 PHE A C 1
ATOM 1022 O O . PHE A 1 123 ? -3.652 6.301 -1.927 1.00 93.44 123 PHE A O 1
ATOM 1029 N N . TYR A 1 124 ? -1.442 6.674 -1.834 1.00 94.19 124 TYR A N 1
ATOM 1030 C CA . TYR A 1 124 ? -1.349 6.420 -0.402 1.00 94.19 124 TYR A CA 1
ATOM 1031 C C . TYR A 1 124 ? -2.112 7.428 0.453 1.00 94.19 124 TYR A C 1
ATOM 1033 O O . TYR A 1 124 ? -2.738 7.041 1.441 1.00 94.19 124 TYR A O 1
ATOM 1041 N N . LEU A 1 125 ? -2.108 8.705 0.071 1.00 94.38 125 LEU A N 1
ATOM 1042 C CA . LEU A 1 125 ? -2.898 9.731 0.743 1.00 94.38 125 LEU A CA 1
ATOM 1043 C C . LEU A 1 125 ? -4.401 9.465 0.599 1.00 94.38 125 LEU A C 1
ATOM 1045 O O . LEU A 1 125 ? -5.149 9.611 1.565 1.00 94.38 125 LEU A O 1
ATOM 1049 N N . THR A 1 126 ? -4.844 9.064 -0.592 1.00 94.19 126 THR A N 1
ATOM 1050 C CA . THR A 1 126 ? -6.241 8.702 -0.862 1.00 94.19 126 THR A CA 1
ATOM 1051 C C . THR A 1 126 ? -6.656 7.495 -0.030 1.00 94.19 126 THR A C 1
ATOM 1053 O O . THR A 1 126 ? -7.651 7.558 0.693 1.00 94.19 126 THR A O 1
ATOM 1056 N N . LEU A 1 127 ? -5.843 6.436 -0.033 1.00 94.19 127 LEU A N 1
ATOM 1057 C CA . LEU A 1 127 ? -6.074 5.242 0.776 1.00 94.19 127 LEU A CA 1
ATOM 1058 C C . LEU A 1 127 ? -6.149 5.581 2.271 1.00 94.19 127 LEU A C 1
ATOM 1060 O O . LEU A 1 127 ? -7.073 5.152 2.960 1.00 94.19 127 LEU A O 1
ATOM 1064 N N . PHE A 1 128 ? -5.222 6.406 2.766 1.00 95.31 128 PHE A N 1
ATOM 1065 C CA . PHE A 1 128 ? -5.215 6.863 4.152 1.00 95.31 128 PHE A CA 1
ATOM 1066 C C . PHE A 1 128 ? -6.503 7.608 4.523 1.00 95.31 128 PHE A C 1
ATOM 1068 O O . PHE A 1 128 ? -7.116 7.296 5.546 1.00 95.31 128 PHE A O 1
ATOM 1075 N N . LYS A 1 129 ? -6.947 8.550 3.681 1.00 94.81 129 LYS A N 1
ATOM 1076 C CA . LYS A 1 129 ? -8.190 9.299 3.902 1.00 94.81 129 LYS A CA 1
ATOM 1077 C C . LYS A 1 129 ? -9.388 8.363 3.991 1.00 94.81 129 LYS A C 1
ATOM 1079 O O . LYS A 1 129 ? -10.105 8.432 4.985 1.00 94.81 129 LYS A O 1
ATOM 1084 N N . LEU A 1 130 ? -9.556 7.465 3.016 1.00 94.56 130 LEU A N 1
ATOM 1085 C CA . LEU A 1 130 ? -10.650 6.486 2.966 1.00 94.56 130 LEU A CA 1
ATOM 1086 C C . LEU A 1 130 ? -10.690 5.589 4.213 1.00 94.56 130 LEU A C 1
ATOM 1088 O O . LEU A 1 130 ? -11.766 5.287 4.736 1.00 94.56 130 LEU A O 1
ATOM 1092 N N . ILE A 1 131 ? -9.519 5.193 4.717 1.00 93.75 131 ILE A N 1
ATOM 1093 C CA . ILE A 1 131 ? -9.394 4.407 5.946 1.00 93.75 131 ILE A CA 1
ATOM 1094 C C . ILE A 1 131 ? -9.819 5.214 7.176 1.00 93.75 131 ILE A C 1
ATOM 1096 O O . ILE A 1 131 ? -10.629 4.724 7.959 1.00 93.75 131 ILE A O 1
ATOM 1100 N N . VAL A 1 132 ? -9.323 6.443 7.344 1.00 93.62 132 VAL A N 1
ATOM 1101 C CA . VAL A 1 132 ? -9.634 7.284 8.516 1.00 93.62 132 VAL A CA 1
ATOM 1102 C C . VAL A 1 132 ? -11.117 7.653 8.582 1.00 93.62 132 VAL A C 1
ATOM 1104 O O . VAL A 1 132 ? -11.693 7.680 9.672 1.00 93.62 132 VAL A O 1
ATOM 1107 N N . ILE A 1 133 ? -11.761 7.884 7.433 1.00 93.38 133 ILE A N 1
ATOM 1108 C CA . ILE A 1 133 ? -13.218 8.097 7.366 1.00 93.38 133 ILE A CA 1
ATOM 1109 C C . ILE A 1 133 ? -14.020 6.786 7.460 1.00 93.38 133 ILE A C 1
ATOM 1111 O O . ILE A 1 133 ? -15.243 6.804 7.332 1.00 93.38 133 ILE A O 1
ATOM 1115 N N . ASP A 1 134 ? -13.346 5.662 7.720 1.00 91.44 134 ASP A N 1
ATOM 1116 C CA . ASP A 1 134 ? -13.925 4.359 8.049 1.00 91.44 134 ASP A CA 1
ATOM 1117 C C . ASP A 1 134 ? -14.778 3.739 6.928 1.00 91.44 134 ASP A C 1
ATOM 1119 O O . ASP A 1 134 ? -15.760 3.037 7.176 1.00 91.44 134 ASP A O 1
ATOM 1123 N N . LYS A 1 135 ? -14.393 3.965 5.664 1.00 92.38 135 LYS A N 1
ATOM 1124 C CA . LYS A 1 135 ? -15.071 3.349 4.507 1.00 92.38 135 LYS A CA 1
ATOM 1125 C C . LYS A 1 135 ? -14.892 1.831 4.488 1.00 92.38 135 LYS A C 1
ATOM 1127 O O . LYS A 1 135 ? -15.827 1.105 4.177 1.00 92.38 135 LYS A O 1
ATOM 1132 N N . PHE A 1 136 ? -13.746 1.326 4.941 1.00 91.31 136 PHE A N 1
ATOM 1133 C CA . PHE A 1 136 ? -13.442 -0.109 5.000 1.00 91.31 136 PHE A CA 1
ATOM 1134 C C . PHE A 1 136 ? -14.027 -0.831 6.228 1.00 91.31 136 PHE A C 1
ATOM 1136 O O . PHE A 1 136 ? -13.473 -1.830 6.676 1.00 91.31 136 PHE A O 1
ATOM 1143 N N . LYS A 1 137 ? -15.148 -0.358 6.790 1.00 89.06 137 LYS A N 1
ATOM 1144 C CA . LYS A 1 137 ? -15.699 -0.837 8.074 1.00 89.06 137 LYS A CA 1
ATOM 1145 C C . LYS A 1 137 ? -15.892 -2.358 8.191 1.00 89.06 137 LYS A C 1
ATOM 1147 O O . LYS A 1 137 ? -15.763 -2.903 9.285 1.00 89.06 137 LYS A O 1
ATOM 1152 N N . ASN A 1 138 ? -16.178 -3.029 7.074 1.00 88.94 138 ASN A N 1
ATOM 1153 C CA . ASN A 1 138 ? -16.457 -4.467 7.013 1.00 88.94 138 ASN A CA 1
ATOM 1154 C C . ASN A 1 138 ? -15.195 -5.339 6.933 1.00 88.94 138 ASN A C 1
ATOM 1156 O O . ASN A 1 138 ? -15.275 -6.558 7.068 1.00 88.94 138 ASN A O 1
ATOM 1160 N N . ILE A 1 139 ? -14.029 -4.731 6.721 1.00 90.44 139 ILE A N 1
ATOM 1161 C C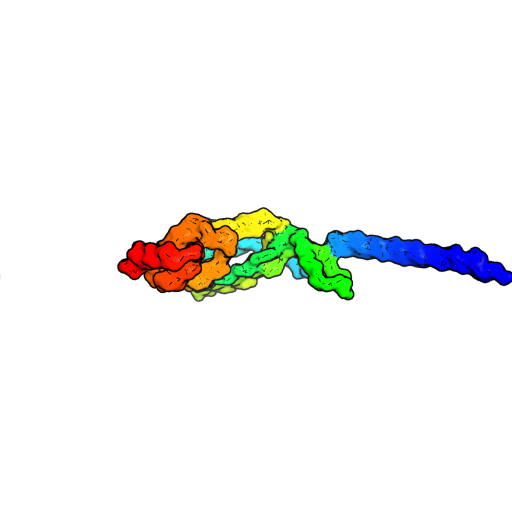A . ILE A 1 139 ? -12.752 -5.432 6.614 1.00 90.44 139 ILE A CA 1
ATOM 1162 C C . ILE A 1 139 ? -12.140 -5.549 8.011 1.00 90.44 139 ILE A C 1
ATOM 1164 O O . ILE A 1 139 ? -12.325 -4.690 8.875 1.00 90.44 139 ILE A O 1
ATOM 1168 N N . SER A 1 140 ? -11.394 -6.629 8.259 1.00 89.81 140 SER A N 1
ATOM 1169 C CA . SER A 1 140 ? -10.751 -6.808 9.562 1.00 89.81 140 SER A CA 1
ATOM 1170 C C . SER A 1 140 ? -9.798 -5.650 9.872 1.00 89.81 140 SER A C 1
ATOM 1172 O O . SER A 1 140 ? -8.932 -5.305 9.064 1.00 89.81 140 SER A O 1
ATOM 1174 N N . THR A 1 141 ? -9.913 -5.091 11.079 1.00 89.94 141 THR A N 1
ATOM 1175 C CA . THR A 1 141 ? -9.122 -3.934 11.519 1.00 89.94 141 THR A CA 1
ATOM 1176 C C . THR A 1 141 ? -7.624 -4.164 11.326 1.00 89.94 141 THR A C 1
ATOM 1178 O O . THR A 1 141 ? -6.921 -3.297 10.826 1.00 89.94 141 THR A O 1
ATOM 1181 N N . LYS A 1 142 ? -7.128 -5.372 11.621 1.00 87.56 142 LYS A N 1
ATOM 1182 C CA . LYS A 1 142 ? -5.717 -5.734 11.424 1.00 87.56 142 LYS A CA 1
ATOM 1183 C C . LYS A 1 142 ? -5.251 -5.555 9.973 1.00 87.56 142 LYS A C 1
ATOM 1185 O O . LYS A 1 142 ? -4.155 -5.048 9.761 1.00 87.56 142 LYS A O 1
ATOM 1190 N N . LYS A 1 143 ? -6.066 -5.951 8.986 1.00 89.81 143 LYS A N 1
ATOM 1191 C CA . LYS A 1 143 ? -5.741 -5.767 7.563 1.00 89.81 143 LYS A CA 1
ATOM 1192 C C . LYS A 1 143 ? -5.701 -4.288 7.206 1.00 89.81 143 LYS A C 1
ATOM 1194 O O . LYS A 1 143 ? -4.702 -3.834 6.667 1.00 89.81 143 LYS A O 1
ATOM 1199 N N . ILE A 1 144 ? -6.721 -3.531 7.607 1.00 91.81 144 ILE A N 1
ATOM 1200 C CA . ILE A 1 144 ? -6.797 -2.084 7.362 1.00 91.81 144 ILE A CA 1
ATOM 1201 C C . ILE A 1 144 ? -5.560 -1.362 7.918 1.00 91.81 144 ILE A C 1
ATOM 1203 O O . ILE A 1 144 ? -4.946 -0.559 7.224 1.00 91.81 144 ILE A O 1
ATOM 1207 N N . MET A 1 145 ? -5.134 -1.693 9.140 1.00 89.56 145 MET A N 1
ATOM 1208 C CA . MET A 1 145 ? -3.968 -1.062 9.773 1.00 89.56 145 MET A CA 1
ATOM 1209 C C . MET A 1 145 ? -2.634 -1.393 9.084 1.00 89.56 145 MET A C 1
ATOM 1211 O O . MET A 1 145 ? -1.672 -0.629 9.214 1.00 89.56 145 MET A O 1
ATOM 1215 N N . ASN A 1 146 ? -2.563 -2.507 8.348 1.00 89.31 146 ASN A N 1
ATOM 1216 C CA . ASN A 1 146 ? -1.396 -2.868 7.541 1.00 89.31 146 ASN A CA 1
ATOM 1217 C C . ASN A 1 146 ? -1.340 -2.104 6.212 1.00 89.31 146 ASN A C 1
ATOM 1219 O O . ASN A 1 146 ? -0.251 -1.929 5.678 1.00 89.31 146 ASN A O 1
ATOM 1223 N N . LEU A 1 147 ? -2.482 -1.626 5.709 1.00 91.06 147 LEU A N 1
ATOM 1224 C CA . LEU A 1 147 ? -2.559 -0.834 4.477 1.00 91.06 147 LEU A CA 1
ATOM 1225 C C . LEU A 1 147 ? -2.081 0.609 4.668 1.00 91.06 147 LEU A C 1
ATOM 1227 O O . LEU A 1 147 ? -1.788 1.285 3.689 1.00 91.06 147 LEU A O 1
ATOM 1231 N N . ILE A 1 148 ? -2.015 1.094 5.913 1.00 91.12 148 ILE A N 1
ATOM 1232 C CA . ILE A 1 148 ? -1.589 2.460 6.230 1.00 91.12 148 ILE A CA 1
ATOM 1233 C C . ILE A 1 148 ? -0.053 2.525 6.252 1.00 91.12 148 ILE A C 1
ATOM 1235 O O . ILE A 1 148 ? 0.567 1.910 7.134 1.00 91.12 148 ILE A O 1
ATOM 1239 N N . PRO A 1 149 ? 0.579 3.319 5.366 1.00 88.81 149 PRO A N 1
ATOM 1240 C CA . PRO A 1 149 ? 2.023 3.520 5.389 1.00 88.81 149 PRO A CA 1
ATOM 1241 C C . PRO A 1 149 ? 2.501 4.117 6.712 1.00 88.81 149 PRO A C 1
ATOM 1243 O O . PRO A 1 149 ? 1.815 4.923 7.346 1.00 88.81 149 PRO A O 1
ATOM 1246 N N . SER A 1 150 ? 3.719 3.761 7.120 1.00 88.12 150 SER A N 1
ATOM 1247 C CA . SER A 1 150 ? 4.316 4.202 8.388 1.00 88.12 150 SER A CA 1
ATOM 1248 C C . SER A 1 150 ? 4.358 5.726 8.542 1.00 88.12 150 SER A C 1
ATOM 1250 O O . SER A 1 150 ? 4.144 6.221 9.648 1.00 88.12 150 SER A O 1
ATOM 1252 N N . GLN A 1 151 ? 4.544 6.468 7.444 1.00 89.38 151 GLN A N 1
ATOM 1253 C CA . GLN A 1 151 ? 4.579 7.935 7.439 1.00 89.38 151 GLN A CA 1
ATOM 1254 C C . GLN A 1 151 ? 3.294 8.588 7.975 1.00 89.38 151 GLN A C 1
ATOM 1256 O O . GLN A 1 151 ? 3.361 9.657 8.578 1.00 89.38 151 GLN A O 1
ATOM 1261 N N . PHE A 1 152 ? 2.135 7.931 7.844 1.00 91.25 152 PHE A N 1
ATOM 1262 C CA . PHE A 1 152 ? 0.856 8.464 8.324 1.00 91.25 152 PHE A CA 1
ATOM 1263 C C . PHE A 1 152 ? 0.523 8.051 9.762 1.00 91.25 152 PHE A C 1
ATOM 1265 O O . PHE A 1 152 ? -0.345 8.664 10.383 1.00 91.25 152 PHE A O 1
ATOM 1272 N N . LYS A 1 153 ? 1.225 7.065 10.341 1.00 89.50 153 LYS A N 1
ATOM 1273 C CA . LYS A 1 153 ? 0.911 6.517 11.679 1.00 89.50 153 LYS A CA 1
ATOM 1274 C C . LYS A 1 153 ? 1.153 7.495 12.833 1.00 89.50 153 LYS A C 1
ATOM 1276 O O . LYS A 1 153 ? 0.671 7.286 13.940 1.00 89.50 153 LYS A O 1
ATOM 1281 N N . ASN A 1 154 ? 1.872 8.586 12.585 1.00 87.44 154 ASN A N 1
ATOM 1282 C CA . ASN A 1 154 ? 2.093 9.636 13.581 1.00 87.44 154 ASN A CA 1
ATOM 1283 C C . ASN A 1 154 ? 1.109 10.811 13.463 1.00 87.44 154 ASN A C 1
ATOM 1285 O O . ASN A 1 154 ? 1.133 11.696 14.322 1.00 87.44 154 ASN A O 1
ATOM 1289 N N . SER A 1 155 ? 0.258 10.823 12.433 1.00 91.31 155 SER A N 1
ATOM 1290 C CA . SER A 1 155 ? -0.686 11.914 12.178 1.00 91.31 155 SER A CA 1
ATOM 1291 C C . SER A 1 155 ? -1.798 11.992 13.243 1.00 91.31 155 SER A C 1
ATOM 1293 O O . SER A 1 155 ? -2.192 10.959 13.805 1.00 91.31 155 SER A O 1
ATOM 1295 N N . PRO A 1 156 ? -2.321 13.195 13.550 1.00 91.06 156 PRO A N 1
ATOM 1296 C CA . PRO A 1 156 ? -3.481 13.359 14.429 1.00 91.06 156 PRO A CA 1
ATOM 1297 C C . PRO A 1 156 ? -4.709 12.573 13.958 1.00 91.06 156 PRO A C 1
ATOM 1299 O O . PRO A 1 156 ? -5.408 11.978 14.775 1.00 91.06 156 PRO A O 1
ATOM 1302 N N . GLU A 1 157 ? -4.940 12.530 12.648 1.00 93.00 157 GLU A N 1
ATOM 1303 C CA . GLU A 1 157 ? -6.061 11.850 12.004 1.00 93.00 157 GLU A CA 1
ATOM 1304 C C . GLU A 1 157 ? -6.002 10.340 12.245 1.00 93.00 157 GLU A C 1
ATOM 1306 O O . GLU A 1 157 ? -6.992 9.727 12.644 1.00 93.00 157 GLU A O 1
ATOM 1311 N N . TYR A 1 158 ? -4.815 9.747 12.089 1.00 93.00 158 TYR A N 1
ATOM 1312 C CA . TYR A 1 158 ? -4.595 8.339 12.394 1.00 93.00 158 TYR A CA 1
ATOM 1313 C C . TYR A 1 158 ? -4.832 8.038 13.878 1.00 93.00 158 TYR A C 1
ATOM 1315 O O . TYR A 1 158 ? -5.520 7.077 14.217 1.00 93.00 158 TYR A O 1
ATOM 1323 N N . LYS A 1 159 ? -4.299 8.872 14.779 1.00 90.56 159 LYS A N 1
ATOM 1324 C CA . LYS A 1 159 ? -4.475 8.690 16.228 1.00 90.56 159 LYS A CA 1
ATOM 1325 C C . LYS A 1 159 ? -5.947 8.776 16.631 1.00 90.56 159 LYS A C 1
ATOM 1327 O O . LYS A 1 159 ? -6.421 7.934 17.392 1.00 90.56 159 LYS A O 1
ATOM 1332 N N . ALA A 1 160 ? -6.682 9.741 16.080 1.00 91.44 160 ALA A N 1
ATOM 1333 C CA . ALA A 1 160 ? -8.120 9.873 16.290 1.00 91.44 160 ALA A CA 1
ATOM 1334 C C . ALA A 1 160 ? -8.887 8.644 15.775 1.00 91.44 160 ALA A C 1
ATOM 1336 O O . ALA A 1 160 ? -9.765 8.134 16.471 1.00 91.44 160 ALA A O 1
ATOM 1337 N N . PHE A 1 161 ? -8.513 8.120 14.605 1.00 93.31 161 PHE A N 1
ATOM 1338 C CA . PHE A 1 161 ? -9.094 6.898 14.055 1.00 93.31 161 PHE A CA 1
ATOM 1339 C C . PHE A 1 161 ? -8.840 5.671 14.946 1.00 93.31 161 PHE A C 1
ATOM 1341 O O . PHE A 1 161 ? -9.772 4.928 15.246 1.00 93.31 161 PHE A O 1
ATOM 1348 N N . VAL A 1 162 ? -7.616 5.482 15.452 1.00 91.62 162 VAL A N 1
ATOM 1349 C CA . VAL A 1 162 ? -7.300 4.391 16.394 1.00 91.62 162 VAL A CA 1
ATOM 1350 C C . VAL A 1 162 ? -8.144 4.491 17.664 1.00 91.62 162 VAL A C 1
ATOM 1352 O O . VAL A 1 162 ? -8.702 3.490 18.109 1.00 91.62 162 VAL A O 1
ATOM 1355 N N . VAL A 1 163 ? -8.282 5.692 18.233 1.00 89.94 163 VAL A N 1
ATOM 1356 C CA . VAL A 1 163 ? -9.131 5.920 19.413 1.00 89.94 163 VAL A CA 1
ATOM 1357 C C . VAL A 1 163 ? -10.591 5.577 19.118 1.00 89.94 163 VAL A C 1
ATOM 1359 O O . VAL A 1 163 ? -11.210 4.870 19.914 1.00 89.94 163 VAL A O 1
ATOM 1362 N N . LYS A 1 164 ? -11.122 6.005 17.965 1.00 92.06 164 LYS A N 1
ATOM 1363 C CA . LYS A 1 164 ? -12.476 5.649 17.513 1.00 92.06 164 LYS A CA 1
ATOM 1364 C C . LYS A 1 164 ? -12.659 4.125 17.474 1.00 92.06 164 LYS A C 1
ATOM 1366 O O . LYS A 1 164 ? -13.625 3.614 18.033 1.00 92.06 164 LYS A O 1
ATOM 1371 N N . LEU A 1 165 ? -11.703 3.384 16.908 1.00 91.75 165 LEU A N 1
ATOM 1372 C CA . LEU A 1 165 ? -11.758 1.917 16.835 1.00 91.75 165 LEU A CA 1
ATOM 1373 C C . LEU A 1 165 ? -11.731 1.228 18.212 1.00 91.75 165 LEU A C 1
ATOM 1375 O O . LEU A 1 165 ? -12.395 0.203 18.390 1.00 91.75 165 LEU A O 1
ATOM 1379 N N . ILE A 1 166 ? -10.984 1.776 19.181 1.00 90.00 166 ILE A N 1
ATOM 1380 C CA . ILE A 1 166 ? -10.971 1.288 20.574 1.00 90.00 166 ILE A CA 1
ATOM 1381 C C . ILE A 1 166 ? -12.346 1.507 21.218 1.00 90.00 166 ILE A C 1
ATOM 1383 O O . ILE A 1 166 ? -12.904 0.583 21.811 1.00 90.00 166 ILE A O 1
ATOM 1387 N N . GLN A 1 167 ? -12.916 2.707 21.071 1.00 89.50 167 GLN A N 1
ATOM 1388 C CA . GLN A 1 167 ? -14.222 3.064 21.638 1.00 89.50 167 GLN A CA 1
ATOM 1389 C C . GLN A 1 167 ? -15.363 2.221 21.051 1.00 89.50 167 GLN A C 1
ATOM 1391 O O . GLN A 1 167 ? -16.258 1.791 21.776 1.00 89.50 167 GLN A O 1
ATOM 1396 N N . GLU A 1 168 ? -15.298 1.916 19.754 1.00 90.25 168 GLU A N 1
ATOM 1397 C CA . GLU A 1 168 ? -16.243 1.034 19.057 1.00 90.25 168 GLU A CA 1
ATOM 1398 C C . GLU A 1 168 ? -16.029 -0.460 19.358 1.00 90.25 168 GLU A C 1
ATOM 1400 O O . GLU A 1 168 ? -16.751 -1.304 18.828 1.00 90.25 168 GLU A O 1
ATOM 1405 N N . LYS A 1 169 ? -15.040 -0.817 20.192 1.00 88.56 169 LYS A N 1
ATOM 1406 C CA . LYS A 1 169 ? -14.661 -2.205 20.524 1.00 88.56 169 LYS A CA 1
ATOM 1407 C C . LYS A 1 169 ? -14.280 -3.058 19.304 1.00 88.56 169 LYS A C 1
ATOM 1409 O O . LYS A 1 169 ? -14.270 -4.285 19.381 1.00 88.56 169 LYS A O 1
ATOM 1414 N N . ARG A 1 170 ? -13.919 -2.423 18.184 1.00 88.19 170 ARG A N 1
ATOM 1415 C CA . ARG A 1 170 ? -13.386 -3.080 16.972 1.00 88.19 170 ARG A CA 1
ATOM 1416 C C . ARG A 1 170 ? -11.900 -3.406 17.090 1.00 88.19 170 ARG A C 1
ATOM 1418 O O . ARG A 1 170 ? -11.327 -4.056 16.211 1.00 88.19 170 ARG A O 1
ATOM 1425 N N . LEU A 1 171 ? -11.274 -2.922 18.155 1.00 87.62 171 LEU A N 1
ATOM 1426 C CA . LEU A 1 171 ? -9.881 -3.143 18.468 1.00 87.62 171 LEU A CA 1
ATOM 1427 C C . LEU A 1 171 ? -9.695 -3.197 19.988 1.00 8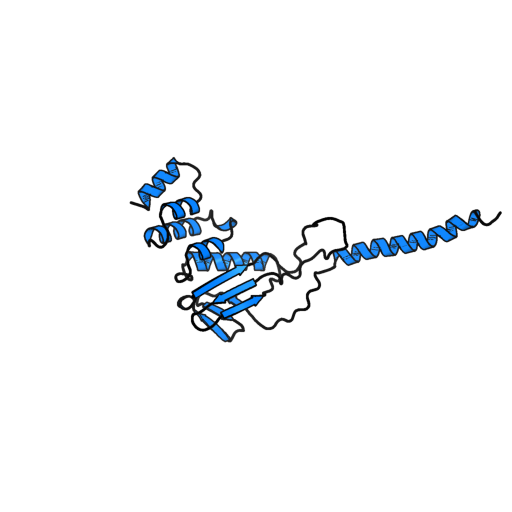7.62 171 LEU A C 1
ATOM 1429 O O . LEU A 1 171 ? -10.265 -2.390 20.723 1.00 87.62 171 LEU A O 1
ATOM 1433 N N . ASN A 1 172 ? -8.895 -4.150 20.465 1.00 86.94 172 ASN A N 1
ATOM 1434 C CA . ASN A 1 172 ? -8.597 -4.248 21.888 1.00 86.94 172 ASN A CA 1
ATOM 1435 C C . ASN A 1 172 ? -7.804 -3.024 22.341 1.00 86.94 172 ASN A C 1
ATOM 1437 O O . ASN A 1 172 ? -6.893 -2.578 21.646 1.00 86.94 172 ASN A O 1
ATOM 1441 N N . CYS A 1 173 ? -8.085 -2.543 23.551 1.00 84.94 173 CYS A N 1
ATOM 1442 C CA . CYS A 1 173 ? -7.369 -1.415 24.143 1.00 84.94 173 CYS A CA 1
ATOM 1443 C C . CYS A 1 173 ? -5.842 -1.569 24.049 1.00 84.94 173 CYS A C 1
ATOM 1445 O O . CYS A 1 173 ? -5.159 -0.663 23.585 1.00 84.94 173 CYS A O 1
ATOM 1447 N N . THR A 1 174 ? -5.301 -2.722 24.453 1.00 84.12 174 THR A N 1
ATOM 1448 C CA . THR A 1 174 ? -3.850 -2.962 24.449 1.00 84.12 174 THR A CA 1
ATOM 1449 C C . THR A 1 174 ? -3.269 -2.863 23.040 1.00 84.12 174 THR A C 1
ATOM 1451 O O . THR A 1 174 ? -2.306 -2.130 22.829 1.00 84.12 174 THR A O 1
ATOM 1454 N N . ASP A 1 175 ? -3.895 -3.532 22.069 1.00 83.94 175 ASP A N 1
ATOM 1455 C CA . ASP A 1 175 ? -3.460 -3.514 20.669 1.00 83.94 175 ASP A CA 1
ATOM 1456 C C . ASP A 1 175 ? -3.547 -2.096 20.080 1.00 83.94 175 ASP A C 1
ATOM 1458 O O . ASP A 1 175 ? -2.693 -1.682 19.299 1.00 83.94 175 ASP A O 1
ATOM 1462 N N . GLY A 1 176 ? -4.546 -1.313 20.491 1.00 84.00 176 GLY A N 1
ATOM 1463 C CA . GLY A 1 176 ? -4.762 0.049 19.994 1.00 84.00 176 GLY A CA 1
ATOM 1464 C C . GLY A 1 176 ? -3.797 1.056 20.549 1.00 84.00 176 GLY A C 1
ATOM 1465 O O . GLY A 1 176 ? -3.279 1.887 19.809 1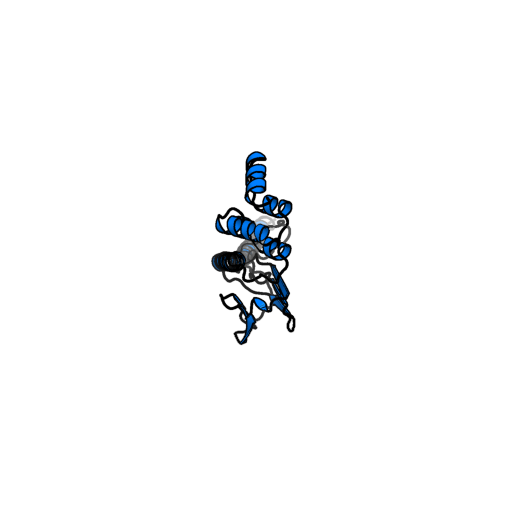.00 84.00 176 GLY A O 1
ATOM 1466 N N . LEU A 1 177 ? -3.491 0.944 21.835 1.00 84.19 177 LEU A N 1
ATOM 1467 C CA . LEU A 1 177 ? -2.474 1.776 22.453 1.00 84.19 177 LEU A CA 1
ATOM 1468 C C . LEU A 1 177 ? -1.100 1.510 21.830 1.00 84.19 177 LEU A C 1
ATOM 1470 O O . LEU A 1 177 ? -0.384 2.470 21.553 1.00 84.19 177 LEU A O 1
ATOM 1474 N N . LEU A 1 178 ? -0.757 0.253 21.520 1.00 84.38 178 LEU A N 1
ATOM 1475 C CA . LEU A 1 178 ? 0.480 -0.073 20.794 1.00 84.38 178 LEU A CA 1
ATOM 1476 C C . LEU A 1 178 ? 0.531 0.600 19.415 1.00 84.38 178 LEU A C 1
ATOM 1478 O O . LEU A 1 178 ? 1.574 1.109 19.006 1.00 84.38 178 LEU A O 1
ATOM 1482 N N . LEU A 1 179 ? -0.604 0.658 18.715 1.00 84.31 179 LEU A N 1
ATOM 1483 C CA . LEU A 1 179 ? -0.715 1.328 17.420 1.00 84.31 179 LEU A CA 1
ATOM 1484 C C . LEU A 1 179 ? -0.662 2.858 17.521 1.00 84.31 179 LEU A C 1
ATOM 1486 O O . LEU A 1 179 ? -0.403 3.498 16.508 1.00 84.31 179 LEU A O 1
ATOM 1490 N N . HIS A 1 180 ? -0.862 3.441 18.707 1.00 77.06 180 HIS A N 1
ATOM 1491 C CA . HIS A 1 180 ? -0.875 4.888 18.951 1.00 77.06 180 HIS A CA 1
ATOM 1492 C C . HIS A 1 180 ? 0.539 5.508 19.086 1.00 77.06 180 HIS A C 1
ATOM 1494 O O . HIS A 1 180 ? 0.667 6.733 19.159 1.00 77.06 180 HIS A O 1
ATOM 1500 N N . VAL A 1 181 ? 1.601 4.684 19.085 1.00 71.56 181 VAL A N 1
ATOM 1501 C CA . VAL A 1 181 ? 3.024 5.095 19.102 1.00 71.56 181 VAL A CA 1
ATOM 1502 C C . VAL A 1 181 ? 3.317 6.142 20.196 1.00 71.56 181 VAL A C 1
ATOM 1504 O O . VAL A 1 181 ? 3.699 7.281 19.918 1.00 71.56 181 VAL A O 1
ATOM 1507 N N . TYR A 1 182 ? 3.091 5.772 21.460 1.00 75.31 182 TYR A N 1
ATOM 1508 C CA . TYR A 1 182 ? 3.445 6.592 22.628 1.00 75.31 182 TYR A CA 1
ATOM 1509 C C . TYR A 1 182 ? 4.936 6.462 22.972 1.00 75.31 182 TYR A C 1
ATOM 1511 O O . TYR A 1 182 ? 5.568 5.445 22.683 1.00 75.31 182 TYR A O 1
ATOM 1519 N N . LYS A 1 183 ? 5.515 7.493 23.598 1.00 73.88 183 LYS A N 1
ATOM 1520 C CA . LYS A 1 183 ? 6.960 7.538 23.904 1.00 73.88 183 LYS A CA 1
ATOM 1521 C C . LYS A 1 183 ? 7.297 7.123 25.331 1.00 73.88 183 LYS A C 1
ATOM 1523 O O . LYS A 1 183 ? 8.454 6.824 25.614 1.00 73.88 183 LYS A O 1
ATOM 1528 N N . THR A 1 184 ? 6.323 7.153 26.241 1.00 79.94 184 THR A N 1
ATOM 1529 C CA . THR A 1 184 ? 6.558 6.897 27.668 1.00 79.94 184 THR A CA 1
ATOM 1530 C C . THR A 1 184 ? 5.454 6.052 28.295 1.00 79.94 184 THR A C 1
ATOM 1532 O O . THR A 1 184 ? 4.293 6.133 27.898 1.00 79.94 184 THR A O 1
ATOM 1535 N N . ASP A 1 185 ? 5.798 5.300 29.340 1.00 79.06 185 ASP A N 1
ATOM 1536 C CA . ASP A 1 185 ? 4.830 4.490 30.093 1.00 79.06 185 ASP A CA 1
ATOM 1537 C C . ASP A 1 185 ? 3.760 5.341 30.789 1.00 79.06 185 ASP A C 1
ATOM 1539 O O . ASP A 1 185 ? 2.623 4.902 30.960 1.00 79.06 185 ASP A O 1
ATOM 1543 N N . LYS A 1 186 ? 4.097 6.582 31.165 1.00 83.50 186 LYS A N 1
ATOM 1544 C CA . LYS A 1 186 ? 3.135 7.531 31.745 1.00 83.50 186 LYS A CA 1
ATOM 1545 C C . LYS A 1 186 ? 2.054 7.909 30.736 1.00 83.50 186 LYS A C 1
ATOM 1547 O O . LYS A 1 186 ? 0.872 7.823 31.054 1.00 83.50 186 LYS A O 1
ATOM 1552 N N . GLU A 1 187 ? 2.459 8.244 29.513 1.00 81.25 187 GLU A N 1
ATOM 1553 C CA . GLU A 1 187 ? 1.542 8.540 28.408 1.00 81.25 187 GLU A CA 1
ATOM 1554 C C . GLU A 1 187 ? 0.634 7.334 28.114 1.00 81.25 187 GLU A C 1
ATOM 1556 O O . GLU A 1 187 ? -0.580 7.482 27.986 1.00 81.25 187 GLU A O 1
ATOM 1561 N N . ALA A 1 188 ? 1.188 6.118 28.116 1.00 79.94 188 ALA A N 1
ATOM 1562 C CA . ALA A 1 188 ? 0.405 4.894 27.948 1.00 79.94 188 ALA A CA 1
ATOM 1563 C C . ALA A 1 188 ? -0.652 4.705 29.052 1.00 79.94 188 ALA A C 1
ATOM 1565 O O . ALA A 1 188 ? -1.797 4.346 28.767 1.00 79.94 188 ALA A O 1
ATOM 1566 N N . GLN A 1 189 ? -0.291 4.959 30.315 1.00 82.50 189 GLN A N 1
ATOM 1567 C CA . GLN A 1 189 ? -1.220 4.869 31.445 1.00 82.50 189 GLN A CA 1
ATOM 1568 C C . GLN A 1 189 ? -2.340 5.911 31.362 1.00 82.50 189 GLN A C 1
ATOM 1570 O O . GLN A 1 189 ? -3.492 5.588 31.661 1.00 82.50 189 GLN A O 1
ATOM 1575 N N . GLU A 1 190 ? -2.029 7.138 30.947 1.00 84.12 190 GLU A N 1
ATOM 1576 C CA . GLU A 1 190 ? -3.020 8.200 30.748 1.00 84.12 190 GLU A CA 1
ATOM 1577 C C . GLU A 1 190 ? -3.998 7.854 29.623 1.00 84.12 190 GLU A C 1
ATOM 1579 O O . GLU A 1 190 ? -5.213 7.918 29.822 1.00 84.12 190 GLU A O 1
ATOM 1584 N N . LEU A 1 191 ? -3.491 7.407 28.470 1.00 83.81 191 LEU A N 1
ATOM 1585 C CA . LEU A 1 191 ? -4.321 6.983 27.340 1.00 83.81 191 LEU A CA 1
ATOM 1586 C C . LEU A 1 191 ? -5.213 5.791 27.712 1.00 83.81 191 LEU A C 1
ATOM 1588 O O . LEU A 1 191 ? -6.398 5.780 27.377 1.00 83.81 191 LEU A O 1
ATOM 1592 N N . ARG A 1 192 ? -4.680 4.820 28.465 1.00 84.38 192 ARG A N 1
ATOM 1593 C CA . ARG A 1 192 ? -5.449 3.667 28.952 1.00 84.38 192 ARG A CA 1
ATOM 1594 C C . ARG A 1 192 ? -6.581 4.086 29.884 1.00 84.38 192 ARG A C 1
ATOM 1596 O O . ARG A 1 192 ? -7.698 3.607 29.720 1.00 84.38 192 ARG A O 1
ATOM 1603 N N . LYS A 1 193 ? -6.320 4.994 30.829 1.00 85.00 193 LYS A N 1
ATOM 1604 C CA . LYS A 1 193 ? -7.366 5.543 31.709 1.00 85.00 193 LYS A CA 1
ATOM 1605 C C . LYS A 1 193 ? -8.430 6.312 30.926 1.00 85.00 193 LYS A C 1
ATOM 1607 O O . LYS A 1 193 ? -9.596 6.261 31.290 1.00 85.00 193 LYS A O 1
ATOM 1612 N N . LYS A 1 194 ? -8.029 7.025 29.871 1.00 84.94 194 LYS A N 1
ATOM 1613 C CA . LYS A 1 194 ? -8.916 7.894 29.092 1.00 84.94 194 LYS A CA 1
ATOM 1614 C C . LYS A 1 194 ? -9.828 7.133 28.127 1.00 84.94 194 LYS A C 1
ATOM 1616 O O . LYS A 1 194 ? -10.960 7.556 27.922 1.00 84.94 194 LYS A O 1
ATOM 1621 N N . TYR A 1 195 ? -9.333 6.061 27.509 1.00 82.00 195 TYR A N 1
ATOM 1622 C CA . TYR A 1 195 ? -10.022 5.408 26.389 1.00 82.00 195 TYR A CA 1
ATOM 1623 C C . TYR A 1 195 ? -10.423 3.954 26.641 1.00 82.00 195 TYR A C 1
ATOM 1625 O O . TYR A 1 195 ? -11.153 3.392 25.831 1.00 82.00 195 TYR A O 1
ATOM 1633 N N . CYS A 1 196 ? -9.955 3.342 27.731 1.00 79.88 196 CYS A N 1
ATOM 1634 C CA . CYS A 1 196 ? -10.194 1.927 28.022 1.00 79.88 196 CYS A CA 1
ATOM 1635 C C . CYS A 1 196 ? -10.885 1.670 29.366 1.00 79.88 196 CYS A C 1
ATOM 1637 O O . CYS A 1 196 ? -10.907 0.520 29.813 1.00 79.88 196 CYS A O 1
ATOM 1639 N N . GLY A 1 197 ? -11.358 2.734 30.020 1.00 64.94 197 GLY A N 1
ATOM 1640 C CA . GLY A 1 197 ? -12.171 2.677 31.236 1.00 64.94 197 GLY A CA 1
ATOM 1641 C C . GLY A 1 197 ? -13.642 2.437 30.939 1.00 64.94 197 GLY A C 1
ATOM 1642 O O . GLY A 1 197 ? -14.090 2.824 29.836 1.00 64.94 197 GLY A O 1
#

Sequence (197 aa):
MPLFENIEVITYYPFILGFIFYCTSFVYQYFDYERLEHEKIGHLELNDEGIIVNHEDTIKYEQLADIDIQAGTYHGQKTPAMFPQSPSPTHRTGLENKIRISSNTIRYDLNFGLENEYHLDSFYLTLFKLIVIDKFKNISTKKIMNLIPSQFKNSPEYKAFVVKLIQEKRLNCTDGLLLHVYKTDKEAQELRKKYCG

pLDDT: mean 84.9, std 9.94, range [46.88, 95.31]

Radius of gyration: 26.46 Å; chains: 1; bounding box: 82×25×70 Å

Organism: NCBI:txid429344

Foldseek 3Di:
DCPVVCVCVVVVVVVVVVVVVVVVLVVCLQQFEDDDDDDDPADWDDDPQAIDTRVPDGDGLVQWQDKDWDADFAWQDADDCPDPPDSDRGTYHQQPIWMWTDGPVDIDTDTDHHHDPVSSVVVLVSLVVCVLVPSNVNYQPVRSLVSHDPVCLQPPSNLVSLLVCLQVVSDPLVRSLVSNDDDDPVVSVVSCVVRVD